Protein AF-0000000082289632 (afdb_homodimer)

pLDDT: mean 79.09, std 27.69, range [24.83, 98.96]

Foldseek 3Di:
DPPDPDDPDPDDDDDDDDDDDDPDPPPPPPPPPPPPPPCVVVVVVVPADPLLVVVQCQLQVWQKEWEAAPVDVLSVLLVVVCVVLVHDHHYDHLVPPPPNSQVNLVSVCVVPVDSDPGFMHGNNDTQGHSVSSVVCVVVCNNCVSVVHDD/DDPDDPPDDDDDDPPVCPDDDPDDPPPPPPPPPPPPVPCVVVVVVVPADPLLVVVQCQLQVWQKEWEAAPVDVQSVLLVVVCVVLVHDYHYDHLVPPPPNSQVNLVSVCVVPVDSDPGFMHGNNDTQGHSVSSVVCVVVCNNCVSVVHDD

Solvent-accessible surface area (backbone atoms only — not comparable to full-atom values): 18160 Å² total; per-residue (Å²): 135,92,70,81,80,79,77,89,75,82,74,88,86,82,77,86,77,83,88,84,73,81,81,72,79,75,74,81,74,79,76,75,76,73,76,79,68,69,56,58,61,56,50,47,60,70,66,50,72,63,35,58,60,50,51,52,49,50,34,70,75,33,60,26,32,36,38,29,40,88,84,40,64,56,27,49,51,47,52,47,52,41,53,72,71,69,50,82,67,46,74,43,49,33,80,75,44,65,78,51,16,64,49,32,47,52,35,43,22,73,75,67,74,44,84,62,70,21,40,32,30,48,70,62,37,80,61,39,37,42,71,44,47,53,49,31,48,74,70,37,51,46,26,59,74,69,72,46,83,122,138,80,81,77,71,85,73,88,76,90,84,85,76,79,66,79,76,72,85,75,88,73,79,67,86,72,74,82,72,79,74,74,75,71,75,80,68,70,57,56,61,57,50,48,61,70,64,49,70,61,33,58,60,51,51,52,49,50,35,68,74,33,60,27,32,35,39,30,40,89,82,40,67,55,25,51,52,47,52,46,51,41,53,73,71,70,50,80,68,47,76,44,49,32,79,75,44,64,76,50,16,63,51,32,48,52,36,45,22,74,75,67,74,44,84,63,68,22,41,31,30,49,71,62,36,78,59,38,37,43,69,45,46,52,48,31,48,74,70,37,49,47,26,58,75,69,72,48,82,120

Secondary structure (DSSP, 8-state):
-------------------------------------THHHHHHHHT---HHHHHHHHHHH-SEEEEE-TT-HHHHHHHHHHHHTT---EEEEGGGSTTHHHHHHHHHHHHHS--SS-EEEETTEEEESHHHHHHHHHTTHHHHHHT---/-------------------------------------THHHHHHHHT---HHHHHHHHHHH-SEEEEE-TT-HHHHHHHHHHHHTT---EEEEGGGSTTHHHHHHHHHHHHHS--SS-EEEETTEEEESHHHHHHHHHTTHHHHHHT---

Sequence (300 aa):
MKFTATVLVIAACATAATPFTIGAQGRGLATQQSSSVGNNRLVATLLRMDTDDFAKSEIESNDIVVFSKSYCPFCKSTKELFTDLGVDFKVHELDQMGDDGPALQASLFKMTNQKTVPNVFVKGQHIGGNDNTQAAAKEGKLQEMLGIAAMKFTATVLVIAACATAATPFTIGAQGRGLATQQSSSVGNNRLVATLLRMDTDDFAKSEIESNDIVVFSKSYCPFCKSTKELFTDLGVDFKVHELDQMGDDGPALQASLFKMTNQKTVPNVFVKGQHIGGNDNTQAAAKEGKLQEMLGIAA

InterPro domains:
  IPR002109 Glutaredoxin [PF00462] (64-127)
  IPR011767 Glutaredoxin active site [PS00195] (66-81)
  IPR011899 Glutaredoxin, eukaryotic/virial [TIGR021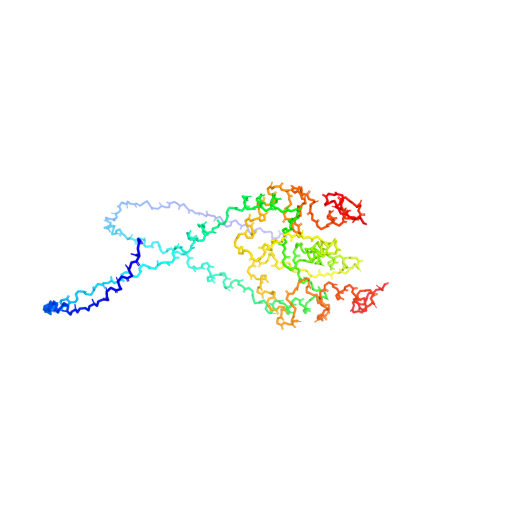80] (64-146)

Structure (mmCIF, N/CA/C/O backbone):
data_AF-0000000082289632-model_v1
#
loop_
_entity.id
_entity.type
_entity.pdbx_description
1 polymer Glutaredoxin
#
loop_
_atom_site.group_PDB
_atom_site.id
_atom_site.type_symbol
_atom_site.label_atom_id
_atom_site.label_alt_id
_atom_site.label_comp_id
_atom_site.label_asym_id
_atom_site.label_entity_id
_atom_site.label_seq_id
_atom_site.pdbx_PDB_ins_code
_atom_site.Cartn_x
_atom_site.Cartn_y
_atom_site.Cartn_z
_atom_site.occupancy
_atom_site.B_iso_or_equiv
_atom_site.auth_seq_id
_atom_site.auth_comp_id
_atom_site.auth_asym_id
_atom_site.auth_atom_id
_atom_site.pdbx_PDB_model_num
ATOM 1 N N . MET A 1 1 ? 21.727 26.927 61.207 1 27.76 1 MET A N 1
ATOM 2 C CA . MET A 1 1 ? 20.8 25.842 61.516 1 27.76 1 MET A CA 1
ATOM 3 C C . MET A 1 1 ? 19.363 26.349 61.559 1 27.76 1 MET A C 1
ATOM 5 O O . MET A 1 1 ? 18.499 25.727 62.179 1 27.76 1 MET A O 1
ATOM 9 N N . LYS A 1 2 ? 19.047 27.582 60.949 1 34.65 2 LYS A N 1
ATOM 10 C CA . LYS A 1 2 ? 17.846 28.395 61.122 1 34.65 2 LYS A CA 1
ATOM 11 C C . LYS A 1 2 ? 16.672 27.815 60.339 1 34.65 2 LYS A C 1
ATOM 13 O O . LYS A 1 2 ? 16.505 28.107 59.153 1 34.65 2 LYS A O 1
ATOM 18 N N . PHE A 1 3 ? 16.166 26.487 60.633 1 30.28 3 PHE A N 1
ATOM 19 C CA . PHE A 1 3 ? 15.14 25.674 59.992 1 30.28 3 PHE A CA 1
ATOM 20 C C . PHE A 1 3 ? 13.765 26.313 60.148 1 30.28 3 PHE A C 1
ATOM 22 O O . PHE A 1 3 ? 12.961 26.305 59.214 1 30.28 3 PHE A O 1
ATOM 29 N N . THR A 1 4 ? 13.18 26.9 61.296 1 29.94 4 THR A N 1
ATOM 30 C CA . THR A 1 4 ? 12.004 26.222 61.828 1 29.94 4 THR A CA 1
ATOM 31 C C . THR A 1 4 ? 10.727 26.804 61.229 1 29.94 4 THR A C 1
ATOM 33 O O . THR A 1 4 ? 10.174 27.773 61.755 1 29.94 4 THR A O 1
ATOM 36 N N . ALA A 1 5 ? 10.606 27.503 60.113 1 35.12 5 ALA A N 1
ATOM 37 C CA . ALA A 1 5 ? 9.41 28.335 60.005 1 35.12 5 ALA A CA 1
ATOM 38 C C . ALA A 1 5 ? 8.158 27.477 59.843 1 35.12 5 ALA A C 1
ATOM 40 O O . ALA A 1 5 ? 7.945 26.872 58.79 1 35.12 5 ALA A O 1
ATOM 41 N N . THR A 1 6 ? 7.708 26.818 60.975 1 27.62 6 THR A N 1
ATOM 42 C CA . THR A 1 6 ? 6.625 25.847 61.09 1 27.62 6 THR A CA 1
ATOM 43 C C . THR A 1 6 ? 5.334 26.406 60.499 1 27.62 6 THR A C 1
ATOM 45 O O . THR A 1 6 ? 5.219 27.613 60.275 1 27.62 6 THR A O 1
ATOM 48 N N . VAL A 1 7 ? 4.075 26.224 61.188 1 27.64 7 VAL A N 1
ATOM 49 C CA . VAL A 1 7 ? 2.945 25.301 61.221 1 27.64 7 VAL A CA 1
ATOM 50 C C . VAL A 1 7 ? 1.644 26.068 60.991 1 27.64 7 VAL A C 1
ATOM 52 O O . VAL A 1 7 ? 1.203 26.829 61.855 1 27.64 7 VAL A O 1
ATOM 55 N N . LEU A 1 8 ? 1.464 26.889 59.889 1 32.24 8 LEU A N 1
ATOM 56 C CA . LEU A 1 8 ? 0.283 27.745 59.862 1 32.24 8 LEU A CA 1
ATOM 57 C C . LEU A 1 8 ? -0.992 26.916 59.967 1 32.24 8 LEU A C 1
ATOM 59 O O . LEU A 1 8 ? -1.292 26.114 59.079 1 32.24 8 LEU A O 1
ATOM 63 N N . VAL A 1 9 ? -1.391 26.527 61.217 1 28.27 9 VAL A N 1
ATOM 64 C CA . VAL A 1 9 ? -2.489 25.641 61.589 1 28.27 9 VAL A CA 1
ATOM 65 C C . VAL A 1 9 ? -3.806 26.197 61.051 1 28.27 9 VAL A C 1
ATOM 67 O O . VAL A 1 9 ? -4.008 27.413 61.023 1 28.27 9 VAL A O 1
ATOM 70 N N . ILE A 1 10 ? -4.718 25.327 60.55 1 30.49 10 ILE A N 1
ATOM 71 C CA . ILE A 1 10 ? -5.967 25.11 59.829 1 30.49 10 ILE A CA 1
ATOM 72 C C . ILE A 1 10 ? -7.149 25.487 60.718 1 30.49 10 ILE A C 1
ATOM 74 O O . ILE A 1 10 ? -7.56 24.707 61.58 1 30.49 10 ILE A O 1
ATOM 78 N N . ALA A 1 11 ? -6.956 26.654 61.447 1 24.89 11 ALA A N 1
ATOM 79 C CA . ALA A 1 11 ? -7.935 26.677 62.53 1 24.89 11 ALA A CA 1
ATOM 80 C C . ALA A 1 11 ? -9.336 26.371 62.009 1 24.89 11 ALA A C 1
ATOM 82 O O . ALA A 1 11 ? -9.601 26.494 60.811 1 24.89 11 ALA A O 1
ATOM 83 N N . ALA A 1 12 ? -10.344 27.127 62.635 1 26.14 12 ALA A N 1
ATOM 84 C CA . ALA A 1 12 ? -11.508 26.781 63.447 1 26.14 12 ALA A CA 1
ATOM 85 C C . ALA A 1 12 ? -12.743 26.574 62.574 1 26.14 12 ALA A C 1
ATOM 87 O O . ALA A 1 12 ? -12.82 27.1 61.462 1 26.14 12 ALA A O 1
ATOM 88 N N . CYS A 1 13 ? -13.913 25.986 63.156 1 25.91 13 CYS A N 1
ATOM 89 C CA . CYS A 1 13 ? -15.062 25.088 63.124 1 25.91 13 CYS A CA 1
ATOM 90 C C . CYS A 1 13 ? -16.235 25.729 62.392 1 25.91 13 CYS A C 1
ATOM 92 O O . CYS A 1 13 ? -16.267 26.947 62.209 1 25.91 13 CYS A O 1
ATOM 94 N N . ALA A 1 14 ? -17.452 25.138 62.594 1 30.01 14 ALA A N 1
ATOM 95 C CA . ALA A 1 14 ? -18.677 24.597 62.011 1 30.01 14 ALA A CA 1
ATOM 96 C C . ALA A 1 14 ? -19.825 25.595 62.124 1 30.01 14 ALA A C 1
ATOM 98 O O . ALA A 1 14 ? -20.978 25.259 61.843 1 30.01 14 ALA A O 1
ATOM 99 N N . THR A 1 15 ? -19.554 26.993 62.027 1 24.83 15 THR A N 1
ATOM 100 C CA . THR A 1 15 ? -20.634 27.625 62.777 1 24.83 15 THR A CA 1
ATOM 101 C C . THR A 1 15 ? -21.993 27.189 62.239 1 24.83 15 THR A C 1
ATOM 103 O O . THR A 1 15 ? -22.846 26.723 62.997 1 24.83 15 THR A O 1
ATOM 106 N N . ALA A 1 16 ? -22.855 28.263 61.821 1 29.49 16 ALA A N 1
ATOM 107 C CA . ALA A 1 16 ? -24.155 28.758 62.266 1 29.49 16 ALA A CA 1
ATOM 108 C C . ALA A 1 16 ? -25.282 28.185 61.412 1 29.49 16 ALA A C 1
ATOM 110 O O . ALA A 1 16 ? -25.229 28.246 60.181 1 29.49 16 ALA A O 1
ATOM 111 N N . ALA A 1 17 ? -26.305 27.407 61.998 1 30.2 17 ALA A N 1
ATOM 112 C CA . ALA A 1 17 ? -27.334 26.446 61.606 1 30.2 17 ALA A CA 1
ATOM 113 C C . ALA A 1 17 ? -28.431 27.121 60.788 1 30.2 17 ALA A C 1
ATOM 115 O O . ALA A 1 17 ? -28.933 26.547 59.819 1 30.2 17 ALA A O 1
ATOM 116 N N . THR A 1 18 ? -29.052 28.341 61.067 1 28.59 18 THR A N 1
ATOM 117 C CA . THR A 1 18 ? -30.461 28.064 61.328 1 28.59 18 THR A CA 1
ATOM 118 C C . THR A 1 18 ? -31.205 27.773 60.028 1 28.59 18 THR A C 1
ATOM 120 O O . THR A 1 18 ? -30.707 28.075 58.941 1 28.59 18 THR A O 1
ATOM 123 N N . PRO A 1 19 ? -32.732 27.928 59.996 1 31.73 19 PRO A N 1
ATOM 124 C CA . PRO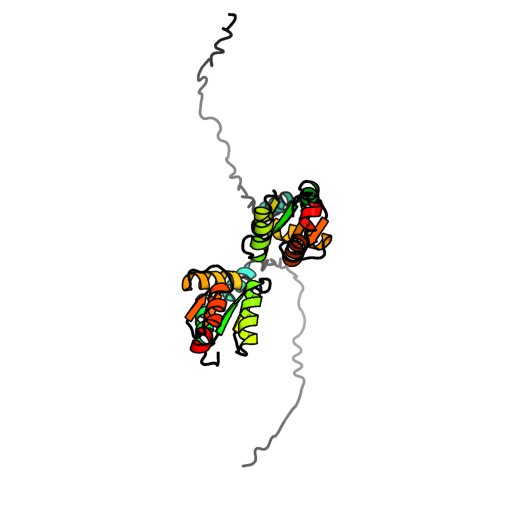 A 1 19 ? -33.882 27.144 59.539 1 31.73 19 PRO A CA 1
ATOM 125 C C . PRO A 1 19 ? -34.238 27.414 58.079 1 31.73 19 PRO A C 1
ATOM 127 O O . PRO A 1 19 ? -33.73 28.367 57.482 1 31.73 19 PRO A O 1
ATOM 130 N N . PHE A 1 20 ? -35.57 27.062 57.691 1 33.4 20 PHE A N 1
ATOM 131 C CA . PHE A 1 20 ? -36.406 26.462 56.659 1 33.4 20 PHE A CA 1
ATOM 132 C C . PHE A 1 20 ? -36.961 27.529 55.723 1 33.4 20 PHE A C 1
ATOM 134 O O . PHE A 1 20 ? -37.831 27.246 54.896 1 33.4 20 PHE A O 1
ATOM 141 N N . THR A 1 21 ? -36.142 28.579 55.424 1 28.11 21 THR A N 1
ATOM 142 C CA . THR A 1 21 ? -36.999 29.686 55.014 1 28.11 21 THR A CA 1
ATOM 143 C C . THR A 1 21 ? -37.839 29.299 53.8 1 28.11 21 THR A C 1
ATOM 145 O O . THR A 1 21 ? -39.062 29.452 53.81 1 28.11 21 THR A O 1
ATOM 148 N N . ILE A 1 22 ? -37.358 29.656 52.609 1 33.6 22 ILE A N 1
ATOM 149 C CA . ILE A 1 22 ? -38.018 30.568 51.681 1 33.6 22 ILE A CA 1
ATOM 150 C C . ILE A 1 22 ? -38.837 29.77 50.668 1 33.6 22 ILE A C 1
ATOM 152 O O . ILE A 1 22 ? -38.379 28.742 50.163 1 33.6 22 ILE A O 1
ATOM 156 N N . GLY A 1 23 ? -40.212 29.894 50.65 1 34.86 23 GLY A N 1
ATOM 157 C CA . GLY A 1 23 ? -41.335 29.327 49.921 1 34.86 23 GLY A CA 1
ATOM 158 C C . GLY A 1 23 ? -41.201 29.464 48.417 1 34.86 23 GLY A C 1
ATOM 159 O O . GLY A 1 23 ? -42.168 29.256 47.68 1 34.86 23 GLY A O 1
ATOM 160 N N . ALA A 1 24 ? -39.95 29.631 47.835 1 29.11 24 ALA A N 1
ATOM 161 C CA . ALA A 1 24 ? -39.971 30.236 46.506 1 29.11 24 ALA A CA 1
ATOM 162 C C . ALA A 1 24 ? -40.65 29.315 45.496 1 29.11 24 ALA A C 1
ATOM 164 O O . ALA A 1 24 ? -40.591 28.09 45.625 1 29.11 24 ALA A O 1
ATOM 165 N N . GLN A 1 25 ? -41.651 29.843 44.813 1 35.92 25 GLN A N 1
ATOM 166 C CA . GLN A 1 25 ? -42.458 29.41 43.677 1 35.92 25 GLN A CA 1
ATOM 167 C C . GLN A 1 25 ? -41.579 28.869 42.552 1 35.92 25 GLN A C 1
ATOM 169 O O . GLN A 1 25 ? -40.694 29.57 42.057 1 35.92 25 GLN A O 1
ATOM 174 N N . GLY A 1 26 ? -41.177 27.688 42.611 1 35.86 26 GLY A N 1
ATOM 175 C CA . GLY A 1 26 ? -40.22 27.005 41.754 1 35.86 26 GLY A CA 1
ATOM 176 C C . GLY A 1 26 ? -40.668 26.924 40.307 1 35.86 26 GLY A C 1
ATOM 177 O O . GLY A 1 26 ? -41.664 26.268 39.995 1 35.86 26 GLY A O 1
ATOM 178 N N . ARG A 1 27 ? -40.769 28.102 39.592 1 40.13 27 ARG A N 1
ATOM 179 C CA . ARG A 1 27 ? -41.057 27.994 38.166 1 40.13 27 ARG A CA 1
ATOM 180 C C . ARG A 1 27 ? -40.108 27.012 37.488 1 40.13 27 ARG A C 1
ATOM 182 O O . ARG A 1 27 ? -38.905 27.015 37.759 1 40.13 27 ARG A O 1
ATOM 189 N N . GLY A 1 28 ? -40.599 25.889 37.137 1 39.42 28 GLY A N 1
ATOM 190 C CA . GLY A 1 28 ? -39.949 24.796 36.432 1 39.42 28 GLY A CA 1
ATOM 191 C C . GLY A 1 28 ? -39.23 25.242 35.173 1 39.42 28 GLY A C 1
ATOM 192 O O . GLY A 1 28 ? -39.848 25.797 34.262 1 39.42 28 GLY A O 1
ATOM 193 N N . LEU A 1 29 ? -38.039 25.845 35.269 1 43.04 29 LEU A N 1
ATOM 194 C CA . LEU A 1 29 ? -37.187 26.198 34.139 1 43.04 29 LEU A CA 1
ATOM 195 C C . LEU A 1 29 ? -36.927 24.983 33.255 1 43.04 29 LEU A C 1
ATOM 197 O O . LEU A 1 29 ? -36.455 23.95 33.735 1 43.04 29 LEU A O 1
ATOM 201 N N . ALA A 1 30 ? -37.632 24.851 32.144 1 45.32 30 ALA A N 1
ATOM 202 C CA . ALA A 1 30 ? -37.316 23.879 31.101 1 45.32 30 ALA A CA 1
ATOM 203 C C . ALA A 1 30 ? -35.869 24.022 30.638 1 45.32 30 ALA A C 1
ATOM 205 O O . ALA A 1 30 ? -35.432 25.116 30.273 1 45.32 30 ALA A O 1
ATOM 206 N N . THR A 1 31 ? -34.97 23.291 31.287 1 43.5 31 THR A N 1
ATOM 207 C CA . THR A 1 31 ? -33.585 23.208 30.838 1 43.5 31 THR A CA 1
ATOM 208 C C . THR A 1 31 ? -33.513 22.717 29.395 1 43.5 31 THR A C 1
ATOM 210 O O . THR A 1 31 ? -33.985 21.622 29.082 1 43.5 31 THR A O 1
ATOM 213 N N . GLN A 1 32 ? -33.644 23.573 28.377 1 44.63 32 GLN A N 1
ATOM 214 C CA . GLN A 1 32 ? -33.307 23.231 27 1 44.63 32 GLN A CA 1
ATOM 215 C C . GLN A 1 32 ? -31.919 22.601 26.913 1 44.63 32 GLN A C 1
ATOM 217 O O . GLN A 1 32 ? -30.928 23.212 27.318 1 44.63 32 GLN A O 1
ATOM 222 N N . GLN A 1 33 ? -31.792 21.341 27.073 1 41.5 33 GLN A N 1
ATOM 223 C CA . GLN A 1 33 ? -30.543 20.641 26.796 1 41.5 33 GLN A CA 1
ATOM 224 C C . GLN A 1 33 ? -30.023 20.973 25.4 1 41.5 33 GLN A C 1
ATOM 226 O O . GLN A 1 33 ? -30.706 20.726 24.403 1 41.5 33 GLN A O 1
ATOM 231 N N . SER A 1 34 ? -29.417 22.132 25.236 1 48.7 34 SER A N 1
ATOM 232 C CA . SER A 1 34 ? -28.653 22.374 24.017 1 48.7 34 SER A CA 1
ATOM 233 C C . SER A 1 34 ? -27.796 21.166 23.652 1 48.7 34 SER A C 1
ATOM 235 O O . SER A 1 34 ? -27.035 20.666 24.482 1 48.7 34 SER A O 1
ATOM 237 N N . SER A 1 35 ? -28.315 20.256 22.925 1 46.85 35 SER A N 1
ATOM 238 C CA . SER A 1 35 ? -27.499 19.212 22.314 1 46.85 35 SER A CA 1
ATOM 239 C C . SER A 1 35 ? -26.218 19.788 21.72 1 46.85 35 SER A C 1
ATOM 241 O O . SER A 1 35 ? -26.266 20.717 20.911 1 46.85 35 SER A O 1
ATOM 243 N N . SER A 1 36 ? -25.155 19.939 22.509 1 48.31 36 SER A N 1
ATOM 244 C CA . SER A 1 36 ? -23.79 20.235 22.085 1 48.31 36 SER A CA 1
ATOM 245 C C . SER A 1 36 ? -23.356 19.322 20.942 1 48.31 36 SER A C 1
ATOM 247 O O . SER A 1 36 ? -22.702 18.302 21.17 1 48.31 36 SER A O 1
ATOM 249 N N . VAL A 1 37 ? -24.208 18.802 20.074 1 48.51 37 VAL A N 1
ATOM 250 C CA . VAL A 1 37 ? -23.762 17.987 18.949 1 48.51 37 VAL A CA 1
ATOM 251 C C . VAL A 1 37 ? -22.654 18.714 18.19 1 48.51 37 VAL A C 1
ATOM 253 O O . VAL A 1 37 ? -21.783 18.079 17.592 1 48.51 37 VAL A O 1
ATOM 256 N N . GLY A 1 38 ? -22.843 20.005 17.807 1 48.98 38 GLY A N 1
ATOM 257 C CA . GLY A 1 38 ? -22.18 20.696 16.712 1 48.98 38 GLY A CA 1
ATOM 258 C C . GLY A 1 38 ? -20.707 20.95 16.972 1 48.98 38 GLY A C 1
ATOM 259 O O . GLY A 1 38 ? -19.995 21.452 16.101 1 48.98 38 GLY A O 1
ATOM 260 N N . ASN A 1 39 ? -20.386 21.03 18.126 1 53.53 39 ASN A N 1
ATOM 261 C CA . ASN A 1 39 ? -19.113 21.692 18.389 1 53.53 39 ASN A CA 1
ATOM 262 C C . ASN A 1 39 ? -17.932 20.764 18.12 1 53.53 39 ASN A C 1
ATOM 264 O O . ASN A 1 39 ? -16.785 21.115 18.403 1 53.53 39 ASN A O 1
ATOM 268 N N . ASN A 1 40 ? -18.245 19.476 17.887 1 58.33 40 ASN A N 1
ATOM 269 C CA . ASN A 1 40 ? -17.103 18.58 17.739 1 58.33 40 ASN A CA 1
ATOM 270 C C . ASN A 1 40 ? -16.363 18.827 16.427 1 58.33 40 ASN A C 1
ATOM 272 O O . ASN A 1 40 ? -15.136 18.729 16.375 1 58.33 40 ASN A O 1
ATOM 276 N N . ARG A 1 41 ? -17.17 19.153 15.363 1 59.57 41 ARG A N 1
ATOM 277 C CA . ARG A 1 41 ? -16.494 19.433 14.1 1 59.57 41 ARG A CA 1
ATOM 278 C C . ARG A 1 41 ? -15.641 20.692 14.203 1 59.57 41 ARG A C 1
ATOM 280 O O . ARG A 1 41 ? -14.562 20.768 13.611 1 59.57 41 ARG A O 1
ATOM 287 N N . LEU A 1 42 ? -16.263 21.744 14.903 1 61.03 42 LEU A N 1
ATOM 288 C CA . LEU A 1 42 ? -15.533 22.999 15.041 1 61.03 42 LEU A CA 1
ATOM 289 C C . LEU A 1 42 ? -14.241 22.794 15.825 1 61.03 42 LEU A C 1
ATOM 291 O O . LEU A 1 42 ? -13.209 23.38 15.492 1 61.03 42 LEU A O 1
ATOM 295 N N . VAL A 1 43 ? -14.282 21.994 16.841 1 61.94 43 VAL A N 1
ATOM 296 C CA . VAL A 1 43 ? -13.08 21.727 17.624 1 61.94 43 VAL A CA 1
ATOM 297 C C . VAL A 1 43 ? -12.088 20.92 16.79 1 61.94 43 VAL A C 1
ATOM 299 O O . VAL A 1 43 ? -10.879 21.155 16.852 1 61.94 43 VAL A O 1
ATOM 302 N N . ALA A 1 44 ? -12.668 20.012 15.92 1 63.38 44 ALA A N 1
ATOM 303 C CA . ALA A 1 44 ? -11.79 19.223 15.06 1 63.38 44 ALA A CA 1
ATOM 304 C C . ALA A 1 44 ? -11.03 20.117 14.084 1 63.38 44 ALA A C 1
ATOM 306 O O . ALA A 1 44 ? -9.833 19.925 13.859 1 63.38 44 ALA A O 1
ATOM 307 N N . THR A 1 45 ? -11.747 21.066 13.48 1 64.46 45 THR A N 1
ATOM 308 C CA . THR A 1 45 ? -11.114 21.975 12.531 1 64.46 45 THR A CA 1
ATOM 309 C C . THR A 1 45 ? -10.085 22.857 13.232 1 64.46 45 THR A C 1
ATOM 311 O O . THR A 1 45 ? -9.028 23.153 12.671 1 64.46 45 THR A O 1
ATOM 314 N N . LEU A 1 46 ? -10.389 23.197 14.47 1 65.34 46 LEU A N 1
ATOM 315 C CA . LEU A 1 46 ? -9.488 24.071 15.213 1 65.34 46 LEU A CA 1
ATOM 316 C C . LEU A 1 46 ? -8.243 23.313 15.662 1 65.34 46 LEU A C 1
ATOM 318 O O . LEU A 1 46 ? -7.167 23.902 15.795 1 65.34 46 LEU A O 1
ATOM 322 N N . LEU A 1 47 ? -8.455 21.994 15.654 1 73.54 47 LEU A N 1
ATOM 323 C CA . LEU A 1 47 ? -7.339 21.196 16.149 1 73.54 47 LEU A CA 1
ATOM 324 C C . LEU A 1 47 ? -6.545 20.595 14.993 1 73.54 47 LEU A C 1
ATOM 326 O O . LEU A 1 47 ? -5.505 19.969 15.208 1 73.54 47 LEU A O 1
ATOM 330 N N . ARG A 1 48 ? -7.014 21.015 13.729 1 81.6 48 ARG A N 1
ATOM 331 C CA . ARG A 1 48 ? -6.303 20.507 12.561 1 81.6 48 ARG A CA 1
ATOM 332 C C . ARG A 1 48 ? -4.979 21.239 12.364 1 81.6 48 ARG A C 1
ATOM 334 O O . ARG A 1 48 ? -4.913 22.462 12.504 1 81.6 48 ARG A O 1
ATOM 341 N N . MET A 1 49 ? -4.055 20.515 12.22 1 89.04 49 MET A N 1
ATOM 342 C CA . MET A 1 49 ? -2.725 21.066 11.974 1 89.04 49 MET A CA 1
ATOM 343 C C . MET A 1 49 ? -2.663 21.748 10.611 1 89.04 49 MET A C 1
ATOM 345 O O . MET A 1 49 ? -3.375 21.358 9.684 1 89.04 49 MET A O 1
ATOM 349 N N . ASP A 1 50 ? -2.007 22.867 10.592 1 95.8 50 ASP A N 1
ATOM 350 C CA . ASP A 1 50 ? -1.619 23.383 9.283 1 95.8 50 ASP A CA 1
ATOM 351 C C . ASP A 1 50 ? -0.621 22.452 8.599 1 95.8 50 ASP A C 1
ATOM 353 O O . ASP A 1 50 ? 0.583 22.53 8.852 1 95.8 50 ASP A O 1
ATOM 357 N N . THR A 1 51 ? -1.013 21.678 7.751 1 97.67 51 THR A N 1
ATOM 358 C CA . THR A 1 51 ? -0.207 20.587 7.214 1 97.67 51 THR A CA 1
ATOM 359 C C . THR A 1 51 ? 0.886 21.123 6.295 1 97.67 51 THR A C 1
ATOM 361 O O . THR A 1 51 ? 1.962 20.53 6.189 1 97.67 51 THR A O 1
ATOM 364 N N . ASP A 1 52 ? 0.612 22.208 5.566 1 97.83 52 ASP A N 1
ATOM 365 C CA . ASP A 1 52 ? 1.663 22.812 4.752 1 97.83 52 ASP A CA 1
ATOM 366 C C . ASP A 1 52 ? 2.856 23.222 5.612 1 97.83 52 ASP A C 1
ATOM 368 O O . ASP A 1 52 ? 4 22.895 5.292 1 97.83 52 ASP A O 1
ATOM 372 N N . ASP A 1 53 ? 2.564 23.965 6.688 1 97.87 53 ASP A N 1
ATOM 373 C CA . ASP A 1 53 ? 3.62 24.413 7.591 1 97.87 53 ASP A CA 1
ATOM 374 C C . ASP A 1 53 ? 4.297 23.227 8.275 1 97.87 53 ASP A C 1
ATOM 376 O O . ASP A 1 53 ? 5.511 23.237 8.488 1 97.87 53 ASP A O 1
ATOM 380 N N . PHE A 1 54 ? 3.479 22.289 8.695 1 98.61 54 PHE A N 1
ATOM 381 C CA . PHE A 1 54 ? 4.012 21.097 9.345 1 98.61 54 PHE A CA 1
ATOM 382 C C . PHE A 1 54 ? 4.999 20.379 8.432 1 98.61 54 PHE A C 1
ATOM 384 O O . PHE A 1 54 ? 6.108 20.043 8.85 1 98.61 54 PHE A O 1
ATOM 391 N N . ALA A 1 55 ? 4.674 20.171 7.167 1 98.76 55 ALA A N 1
ATOM 392 C CA . ALA A 1 55 ? 5.549 19.499 6.21 1 98.76 55 ALA A CA 1
ATOM 393 C C . ALA A 1 55 ? 6.86 20.261 6.037 1 98.76 55 ALA A C 1
ATOM 395 O O . ALA A 1 55 ? 7.941 19.675 6.117 1 98.76 55 ALA A O 1
ATOM 396 N N . LYS A 1 56 ? 6.749 21.511 5.832 1 98.6 56 LYS A N 1
ATOM 397 C CA . LYS A 1 56 ? 7.934 22.34 5.631 1 98.6 56 LYS A CA 1
ATOM 398 C C . LYS A 1 56 ? 8.845 22.305 6.855 1 98.6 56 LYS A C 1
ATOM 400 O O . LYS A 1 56 ? 10.062 22.161 6.726 1 98.6 56 LYS A O 1
ATOM 405 N N . SER A 1 57 ? 8.231 22.427 7.995 1 98.66 57 SER A N 1
ATOM 406 C CA . SER A 1 57 ? 9.013 22.423 9.227 1 98.66 57 SER A CA 1
ATOM 407 C C . SER A 1 57 ? 9.751 21.1 9.409 1 98.66 57 SER A C 1
ATOM 409 O O . SER A 1 57 ? 10.923 21.085 9.789 1 98.66 57 SER A O 1
ATOM 411 N N . GLU A 1 58 ? 9.044 20.011 9.185 1 98.7 58 GLU A N 1
ATOM 412 C CA . GLU A 1 58 ? 9.657 18.694 9.334 1 98.7 58 GLU A CA 1
ATOM 413 C C . GLU A 1 58 ? 10.809 18.507 8.35 1 98.7 58 GLU A C 1
ATOM 415 O O . GLU A 1 58 ? 11.865 17.985 8.714 1 98.7 58 GLU A O 1
ATOM 420 N N . ILE A 1 59 ? 10.597 18.972 7.148 1 98.73 59 ILE A N 1
ATOM 421 C CA . ILE A 1 59 ? 11.592 18.831 6.091 1 98.73 59 ILE A CA 1
ATOM 422 C C . ILE A 1 59 ? 12.814 19.687 6.416 1 98.73 59 ILE A C 1
ATOM 424 O O . ILE A 1 59 ? 13.951 19.272 6.178 1 98.73 59 ILE A O 1
ATOM 428 N N . GLU A 1 60 ? 12.62 20.802 7.002 1 98.33 60 GLU A N 1
ATOM 429 C CA . GLU A 1 60 ? 13.703 21.732 7.309 1 98.33 60 GLU A CA 1
ATOM 430 C C . GLU A 1 60 ? 14.424 21.336 8.594 1 98.33 60 GLU A C 1
ATOM 432 O O . GLU A 1 60 ? 15.618 21.598 8.749 1 98.33 60 GLU A O 1
ATOM 437 N N . SER A 1 61 ? 13.78 20.653 9.489 1 98.53 61 SER A N 1
ATOM 438 C CA . SER A 1 61 ? 14.323 20.438 10.826 1 98.53 61 SER A CA 1
ATOM 439 C C . SER A 1 61 ? 15.002 19.077 10.935 1 98.53 61 SER A C 1
ATOM 441 O O . SER A 1 61 ? 15.653 18.78 11.939 1 98.53 61 SER A O 1
ATOM 443 N N . ASN A 1 62 ? 14.824 18.238 9.968 1 98.75 62 ASN A N 1
ATOM 444 C CA . ASN A 1 62 ? 15.392 16.894 10.008 1 98.75 62 ASN A CA 1
ATOM 445 C C . ASN A 1 62 ? 16.222 16.599 8.762 1 98.75 62 ASN A C 1
ATOM 447 O O . ASN A 1 62 ? 15.867 17.023 7.66 1 98.75 62 ASN A O 1
ATOM 451 N N . ASP A 1 63 ? 17.264 15.841 8.904 1 98.53 63 ASP A N 1
ATOM 452 C CA . ASP A 1 63 ? 18.137 15.501 7.785 1 98.53 63 ASP A CA 1
ATOM 453 C C . ASP A 1 63 ? 17.434 14.564 6.805 1 98.53 63 ASP A C 1
ATOM 455 O O . ASP A 1 63 ? 17.662 14.637 5.596 1 98.53 63 ASP A O 1
ATOM 459 N N . ILE A 1 64 ? 16.659 13.667 7.385 1 98.92 64 ILE A N 1
ATOM 460 C CA . ILE A 1 64 ? 15.881 12.734 6.576 1 98.92 64 ILE A CA 1
ATOM 461 C C . ILE A 1 64 ? 14.446 12.676 7.095 1 98.92 64 ILE A C 1
ATOM 463 O O . ILE A 1 64 ? 14.218 12.441 8.284 1 98.92 64 ILE A O 1
ATOM 467 N N . VAL A 1 65 ? 13.442 12.907 6.247 1 98.96 65 VAL A N 1
ATOM 468 C CA . VAL A 1 65 ? 12.029 12.737 6.57 1 98.96 65 VAL A CA 1
ATOM 469 C C . VAL A 1 65 ? 11.381 11.784 5.569 1 98.96 65 VAL A C 1
ATOM 471 O O . VAL A 1 65 ? 11.559 11.931 4.358 1 98.96 65 VAL A O 1
ATOM 474 N N . VAL A 1 66 ? 10.7 10.846 6.065 1 98.96 66 VAL A N 1
ATOM 475 C CA . VAL A 1 66 ? 9.949 9.892 5.256 1 98.96 66 VAL A CA 1
ATOM 476 C C . VAL A 1 66 ? 8.462 9.99 5.588 1 98.96 66 VAL A C 1
ATOM 478 O O . VAL A 1 66 ? 8.047 9.673 6.705 1 98.96 66 VAL A O 1
ATOM 481 N N . PHE A 1 67 ? 7.716 10.477 4.67 1 98.94 67 PHE A N 1
ATOM 482 C CA . PHE A 1 67 ? 6.267 10.341 4.771 1 98.94 67 PHE A CA 1
ATOM 483 C C . PHE A 1 67 ? 5.811 8.992 4.228 1 98.94 67 PHE A C 1
ATOM 485 O O . PHE A 1 67 ? 6.121 8.639 3.088 1 98.94 67 PHE A O 1
ATOM 492 N N . SER A 1 68 ? 5.11 8.275 5.021 1 98.67 68 SER A N 1
ATOM 493 C CA . SER A 1 68 ? 4.915 6.84 4.845 1 98.67 68 SER A CA 1
ATOM 494 C C . SER A 1 68 ? 3.482 6.432 5.174 1 98.67 68 SER A C 1
ATOM 496 O O . SER A 1 68 ? 2.675 7.265 5.593 1 98.67 68 SER A O 1
ATOM 498 N N . LYS A 1 69 ? 3.187 5.196 4.869 1 96.12 69 LYS A N 1
ATOM 499 C CA . LYS A 1 69 ? 2.059 4.458 5.429 1 96.12 69 LYS A CA 1
ATOM 500 C C . LYS A 1 69 ? 2.514 3.133 6.033 1 96.12 69 LYS A C 1
ATOM 502 O O . LYS A 1 69 ? 3.388 2.461 5.482 1 96.12 69 LYS A O 1
ATOM 507 N N . SER A 1 70 ? 1.855 2.76 7.129 1 95.33 70 SER A N 1
ATOM 508 C CA . SER A 1 70 ? 2.386 1.696 7.975 1 95.33 70 SER A CA 1
ATOM 509 C C . SER A 1 70 ? 2.251 0.335 7.3 1 95.33 70 SER A C 1
ATOM 511 O O . SER A 1 70 ? 3 -0.594 7.611 1 95.33 70 SER A O 1
ATOM 513 N N . TYR A 1 71 ? 1.395 0.299 6.371 1 88.47 71 TYR A N 1
ATOM 514 C CA . TYR A 1 71 ? 1.082 -1.003 5.792 1 88.47 71 TYR A CA 1
ATOM 515 C C . TYR A 1 71 ? 1.837 -1.213 4.484 1 88.47 71 TYR A C 1
ATOM 517 O O . TYR A 1 71 ? 1.791 -2.299 3.901 1 88.47 71 TYR A O 1
ATOM 525 N N . CYS A 1 72 ? 2.479 -0.283 4 1 94.74 72 CYS A N 1
ATOM 526 C CA . CYS A 1 72 ? 3 -0.292 2.638 1 94.74 72 CYS A CA 1
ATOM 527 C C . CYS A 1 72 ? 4.386 -0.922 2.588 1 94.74 72 CYS A C 1
ATOM 529 O O . CYS A 1 72 ? 5.317 -0.437 3.235 1 94.74 72 CYS A O 1
ATOM 531 N N . PRO A 1 73 ? 4.621 -1.865 1.795 1 94.19 73 PRO A N 1
ATOM 532 C CA . PRO A 1 73 ? 5.915 -2.551 1.774 1 94.19 73 PRO A CA 1
ATOM 533 C C . PRO A 1 73 ? 7.035 -1.681 1.207 1 94.19 73 PRO A C 1
ATOM 535 O O . PRO A 1 73 ? 8.193 -1.82 1.608 1 94.19 73 PRO A O 1
ATOM 538 N N . PHE A 1 74 ? 6.692 -0.859 0.292 1 97.18 74 PHE A N 1
ATOM 539 C CA . PHE A 1 74 ? 7.697 0.057 -0.235 1 97.18 74 PHE A CA 1
ATOM 540 C C . PHE A 1 74 ? 8.162 1.029 0.843 1 97.18 74 PHE A C 1
ATOM 542 O O . PHE A 1 74 ? 9.341 1.386 0.898 1 97.18 74 PHE A O 1
ATOM 549 N N . CYS A 1 75 ? 7.244 1.457 1.654 1 98.52 75 CYS A N 1
ATOM 550 C CA . CYS A 1 75 ? 7.602 2.296 2.792 1 98.52 75 CYS A CA 1
ATOM 551 C C . CYS A 1 75 ? 8.524 1.551 3.75 1 98.52 75 CYS A C 1
ATOM 553 O O . CYS A 1 75 ? 9.497 2.119 4.25 1 98.52 75 CYS A O 1
ATOM 555 N N . LYS A 1 76 ? 8.239 0.324 4.011 1 97.81 76 LYS A N 1
ATOM 556 C CA . LYS A 1 76 ? 9.105 -0.487 4.863 1 97.81 76 LYS A CA 1
ATOM 557 C C . LYS A 1 76 ? 10.507 -0.602 4.27 1 97.81 76 LYS A C 1
ATOM 559 O O . LYS A 1 76 ? 11.502 -0.47 4.985 1 97.81 76 LYS A O 1
ATOM 564 N N . SER A 1 77 ? 10.541 -0.816 3.005 1 98.22 77 SER A N 1
ATOM 565 C CA . SER A 1 77 ? 11.824 -0.936 2.321 1 98.22 77 SER A CA 1
ATOM 566 C C . SER A 1 77 ? 12.641 0.346 2.45 1 98.22 77 SER A C 1
ATOM 568 O O . SER A 1 77 ? 13.844 0.298 2.711 1 98.22 77 SER A O 1
ATOM 570 N N . THR A 1 78 ? 12.005 1.443 2.234 1 98.81 78 THR A N 1
ATOM 571 C CA . THR A 1 78 ? 12.671 2.734 2.363 1 98.81 78 THR A CA 1
ATOM 572 C C . THR A 1 78 ? 13.206 2.927 3.779 1 98.81 78 THR A C 1
ATOM 574 O O . THR A 1 78 ? 14.351 3.342 3.965 1 98.81 78 THR A O 1
ATOM 577 N N . LYS A 1 79 ? 12.409 2.65 4.744 1 98.83 79 LYS A N 1
ATOM 578 C CA . LYS A 1 79 ? 12.823 2.784 6.138 1 98.83 79 LYS A CA 1
ATOM 579 C C . LYS A 1 79 ? 13.968 1.83 6.466 1 98.83 79 LYS A C 1
ATOM 581 O O . LYS A 1 79 ? 14.898 2.194 7.188 1 98.83 79 LYS A O 1
ATOM 586 N N . GLU A 1 80 ? 13.941 0.659 5.961 1 98.8 80 GLU A N 1
ATOM 587 C CA . GLU A 1 80 ? 15.001 -0.322 6.173 1 98.8 80 GLU A CA 1
ATOM 588 C C . GLU A 1 80 ? 16.325 0.16 5.588 1 98.8 80 GLU A C 1
ATOM 590 O O . GLU A 1 80 ? 17.388 -0.074 6.167 1 98.8 80 GLU A O 1
ATOM 595 N N . LEU A 1 81 ? 16.235 0.749 4.465 1 98.61 81 LEU A N 1
ATOM 596 C CA . LEU A 1 81 ? 17.44 1.291 3.847 1 98.61 81 LEU A CA 1
ATOM 597 C C . LEU A 1 81 ? 18.151 2.252 4.793 1 98.61 81 LEU A C 1
ATOM 599 O O . LEU A 1 81 ? 19.361 2.14 5.005 1 98.61 81 LEU A O 1
ATOM 603 N N . PHE A 1 82 ? 17.436 3.202 5.383 1 98.61 82 PHE A N 1
ATOM 604 C CA . PHE A 1 82 ? 18.039 4.193 6.265 1 98.61 82 PHE A CA 1
ATOM 605 C C . PHE A 1 82 ? 18.515 3.546 7.561 1 98.61 82 PHE A C 1
ATOM 607 O O . PHE A 1 82 ? 19.531 3.954 8.128 1 98.61 82 PHE A O 1
ATOM 614 N N . THR A 1 83 ? 17.831 2.553 8.018 1 98.61 83 THR A N 1
ATOM 615 C CA . THR A 1 83 ? 18.272 1.786 9.178 1 98.61 83 THR A CA 1
ATOM 616 C C . THR A 1 83 ? 19.585 1.065 8.883 1 98.61 83 THR A C 1
ATOM 618 O O . THR A 1 83 ? 20.51 1.09 9.697 1 98.61 83 THR A O 1
ATOM 621 N N . ASP A 1 84 ? 19.669 0.5 7.732 1 97.55 84 ASP A N 1
ATOM 622 C CA . ASP A 1 84 ? 20.857 -0.25 7.336 1 97.55 84 ASP A CA 1
ATOM 623 C C . ASP A 1 84 ? 22.063 0.673 7.177 1 97.55 84 ASP A C 1
ATOM 625 O O . ASP A 1 84 ? 23.199 0.267 7.426 1 97.55 84 ASP A O 1
ATOM 629 N N . LEU A 1 85 ? 21.772 1.816 6.705 1 96.65 85 LEU A N 1
ATOM 630 C CA . LEU A 1 85 ? 22.836 2.8 6.538 1 96.65 85 LEU A CA 1
ATOM 631 C C . LEU A 1 85 ? 23.282 3.353 7.887 1 96.65 85 LEU A C 1
ATOM 633 O O . LEU A 1 85 ? 24.289 4.06 7.971 1 96.65 85 LEU A O 1
ATOM 637 N N . GLY A 1 86 ? 22.466 3.063 8.937 1 96.97 86 GLY A N 1
ATOM 638 C CA . GLY A 1 86 ? 22.829 3.5 10.276 1 96.97 86 GLY A CA 1
ATOM 639 C C . GLY A 1 86 ? 22.592 4.981 10.506 1 96.97 86 GLY A C 1
ATOM 640 O O . GLY A 1 86 ? 23.312 5.617 11.278 1 96.97 86 GLY A O 1
ATOM 641 N N . VAL A 1 87 ? 21.617 5.537 9.825 1 97.47 87 VAL A N 1
ATOM 642 C CA . VAL A 1 87 ? 21.344 6.964 9.963 1 97.47 87 VAL A CA 1
ATOM 643 C C . VAL A 1 87 ? 19.984 7.168 10.625 1 97.47 87 VAL A C 1
ATOM 645 O O . VAL A 1 87 ? 19.086 6.335 10.483 1 97.47 87 VAL A O 1
ATOM 648 N N . ASP A 1 88 ? 19.838 8.242 11.365 1 97.77 88 ASP A N 1
ATOM 649 C CA . ASP A 1 88 ? 18.552 8.605 11.952 1 97.77 88 ASP A CA 1
ATOM 650 C C . ASP A 1 88 ? 17.635 9.246 10.913 1 97.77 88 ASP A C 1
ATOM 652 O O . ASP A 1 88 ? 18.093 10.008 10.059 1 97.77 88 ASP A O 1
ATOM 656 N N . PHE A 1 89 ? 16.427 8.986 11.05 1 98.78 89 PHE A N 1
ATOM 657 C CA . PHE A 1 89 ? 15.446 9.59 10.156 1 98.78 89 PHE A CA 1
ATOM 658 C C . PHE A 1 89 ? 14.087 9.698 10.838 1 98.78 89 PHE A C 1
ATOM 660 O O . PHE A 1 89 ? 13.756 8.887 11.705 1 98.78 89 PHE A O 1
ATOM 667 N N . LYS A 1 90 ? 13.298 10.764 10.431 1 98.91 90 LYS A N 1
ATOM 668 C CA . LYS A 1 90 ? 11.945 10.987 10.931 1 98.91 90 LYS A CA 1
ATOM 669 C C . LYS A 1 90 ? 10.908 10.325 10.027 1 98.91 90 LYS A C 1
ATOM 671 O O . LYS A 1 90 ? 11.003 10.408 8.801 1 98.91 90 LYS A O 1
ATOM 676 N N . VAL A 1 91 ? 9.962 9.693 10.682 1 98.91 91 VAL A N 1
ATOM 677 C CA . VAL A 1 91 ? 8.898 9.041 9.925 1 98.91 91 VAL A CA 1
ATOM 678 C C . VAL A 1 91 ? 7.546 9.624 10.328 1 98.91 91 VAL A C 1
ATOM 680 O O . VAL A 1 91 ? 7.282 9.835 11.514 1 98.91 91 VAL A O 1
ATOM 683 N N . HIS A 1 92 ? 6.748 9.9 9.354 1 98.88 92 HIS A N 1
ATOM 684 C CA . HIS A 1 92 ? 5.345 10.227 9.585 1 98.88 92 HIS A CA 1
ATOM 685 C C . HIS A 1 92 ? 4.425 9.238 8.877 1 98.88 92 HIS A C 1
ATOM 687 O O . HIS A 1 92 ? 4.361 9.216 7.645 1 98.88 92 HIS A O 1
ATOM 693 N N . GLU A 1 93 ? 3.775 8.478 9.765 1 98.53 93 GLU A N 1
ATOM 694 C CA . GLU A 1 93 ? 2.789 7.546 9.226 1 98.53 93 GLU A CA 1
ATOM 695 C C . GLU A 1 93 ? 1.456 8.242 8.965 1 98.53 93 GLU A C 1
ATOM 697 O O . GLU A 1 93 ? 0.663 8.442 9.888 1 98.53 93 GLU A O 1
ATOM 702 N N . LEU A 1 94 ? 1.174 8.449 7.687 1 98.26 94 LEU A N 1
ATOM 703 C CA . LEU A 1 94 ? 0.027 9.271 7.319 1 98.26 94 LEU A CA 1
ATOM 704 C C . LEU A 1 94 ? -1.28 8.578 7.688 1 98.26 94 LEU A C 1
ATOM 706 O O . LEU A 1 94 ? -2.259 9.237 8.043 1 98.26 94 LEU A O 1
ATOM 710 N N . ASP A 1 95 ? -1.3 7.235 7.605 1 94.59 95 ASP A N 1
ATOM 711 C CA . ASP A 1 95 ? -2.513 6.469 7.876 1 94.59 95 ASP A CA 1
ATOM 712 C C . ASP A 1 95 ? -2.827 6.448 9.37 1 94.59 95 ASP A C 1
ATOM 714 O O . ASP A 1 95 ? -3.921 6.047 9.774 1 94.59 95 ASP A O 1
ATOM 718 N N . GLN A 1 96 ? -1.965 7.003 10.197 1 96.86 96 GLN A N 1
ATOM 719 C CA . GLN A 1 96 ? -2.15 6.985 11.644 1 96.86 96 GLN A CA 1
ATOM 720 C C . GLN A 1 96 ? -2.33 8.397 12.194 1 96.86 96 GLN A C 1
ATOM 722 O O . GLN A 1 96 ? -2.282 8.607 13.408 1 96.86 96 GLN A O 1
ATOM 727 N N . MET A 1 97 ? -2.607 9.328 11.304 1 96.78 97 MET A N 1
ATOM 728 C CA . MET A 1 97 ? -2.69 10.728 11.71 1 96.78 97 MET A CA 1
ATOM 729 C C . MET A 1 97 ? -4.117 11.25 11.577 1 96.78 97 MET A C 1
ATOM 731 O O . MET A 1 97 ? -4.331 12.454 11.425 1 96.78 97 MET A O 1
ATOM 735 N N . GLY A 1 98 ? -5.078 10.365 11.552 1 93.3 98 GLY A N 1
ATOM 736 C CA . GLY A 1 98 ? -6.461 10.79 11.404 1 93.3 98 GLY A CA 1
ATOM 737 C C . GLY A 1 98 ? -6.699 11.623 10.159 1 93.3 98 GLY A C 1
ATOM 738 O O . GLY A 1 98 ? -6.169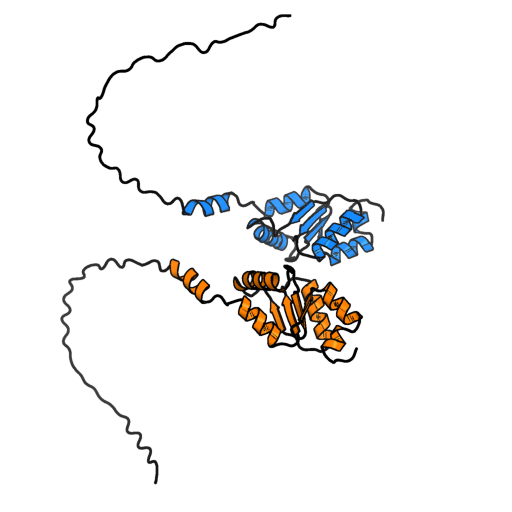 11.315 9.089 1 93.3 98 GLY A O 1
ATOM 739 N N . ASP A 1 99 ? -7.447 12.685 10.233 1 92.64 99 ASP A N 1
ATOM 740 C CA . ASP A 1 99 ? -7.795 13.535 9.099 1 92.64 99 ASP A CA 1
ATOM 741 C C . ASP A 1 99 ? -6.582 14.326 8.613 1 92.64 99 ASP A C 1
ATOM 743 O O . ASP A 1 99 ? -6.57 14.824 7.486 1 92.64 99 ASP A O 1
ATOM 747 N N . ASP A 1 100 ? -5.585 14.433 9.453 1 96.49 100 ASP A N 1
ATOM 748 C CA . ASP A 1 100 ? -4.387 15.17 9.064 1 96.49 100 ASP A CA 1
ATOM 749 C C . ASP A 1 100 ? -3.568 14.386 8.041 1 96.49 100 ASP A C 1
ATOM 751 O O . ASP A 1 100 ? -2.819 14.972 7.257 1 96.49 100 ASP A O 1
ATOM 755 N N . GLY A 1 101 ? -3.738 13.094 8.044 1 96.89 101 GLY A N 1
ATOM 756 C CA . GLY A 1 101 ? -3.008 12.267 7.097 1 96.89 101 GLY A CA 1
ATOM 757 C C . GLY A 1 101 ? -3.279 12.637 5.651 1 96.89 101 GLY A C 1
ATOM 758 O O . GLY A 1 101 ? -2.373 13.07 4.935 1 96.89 101 GLY A O 1
ATOM 759 N N . PRO A 1 102 ? -4.565 12.556 5.276 1 95.81 102 PRO A N 1
ATOM 760 C CA . PRO A 1 102 ? -4.915 12.949 3.909 1 95.81 102 PRO A CA 1
ATOM 761 C C . PRO A 1 102 ? -4.583 14.409 3.611 1 95.81 102 PRO A C 1
ATOM 763 O O . PRO A 1 102 ? -4.157 14.735 2.5 1 95.81 102 PRO A O 1
ATOM 766 N N . ALA A 1 103 ? -4.767 15.287 4.591 1 97.48 103 ALA A N 1
ATOM 767 C CA . ALA A 1 103 ? -4.433 16.696 4.4 1 97.48 103 ALA A CA 1
ATOM 768 C C . ALA A 1 103 ? -2.934 16.879 4.179 1 97.48 103 ALA A C 1
ATOM 770 O O . ALA A 1 103 ? -2.517 17.676 3.335 1 97.48 103 ALA A O 1
ATOM 771 N N . LEU A 1 104 ? -2.128 16.168 4.928 1 98.45 104 LEU A N 1
ATOM 772 C CA . LEU A 1 104 ? -0.68 16.236 4.766 1 98.45 104 LEU A CA 1
ATOM 773 C C . LEU A 1 104 ? -0.256 15.664 3.417 1 98.45 104 LEU A C 1
ATOM 775 O O . LEU A 1 104 ? 0.627 16.213 2.755 1 98.45 104 LEU A O 1
ATOM 779 N N . GLN A 1 105 ? -0.847 14.61 3.035 1 98.19 105 GLN A N 1
ATOM 780 C CA . GLN A 1 105 ? -0.555 14.047 1.721 1 98.19 105 GLN A CA 1
ATOM 781 C C . GLN A 1 105 ? -0.858 15.051 0.613 1 98.19 105 GLN A C 1
ATOM 783 O O . GLN A 1 105 ? -0.116 15.144 -0.367 1 98.19 105 GLN A O 1
ATOM 788 N N . ALA A 1 106 ? -1.957 15.823 0.735 1 97.95 106 ALA A N 1
ATOM 789 C CA . ALA A 1 106 ? -2.29 16.867 -0.231 1 97.95 106 ALA A CA 1
ATOM 790 C C . ALA A 1 106 ? -1.227 17.962 -0.242 1 97.95 106 ALA A C 1
ATOM 792 O O . ALA A 1 106 ? -0.859 18.467 -1.306 1 97.95 106 ALA A O 1
ATOM 793 N N . SER A 1 107 ? -0.776 18.276 0.891 1 98.6 107 SER A N 1
ATOM 794 C CA . SER A 1 107 ? 0.292 19.265 0.992 1 98.6 107 SER A CA 1
ATOM 795 C C . SER A 1 107 ? 1.559 18.784 0.291 1 98.6 107 SER A C 1
ATOM 797 O O . SER A 1 107 ? 2.209 19.551 -0.423 1 98.6 107 SER A O 1
ATOM 799 N N . LEU A 1 108 ? 1.898 17.532 0.498 1 98.73 108 LEU A N 1
ATOM 800 C CA . LEU A 1 108 ? 3.069 16.944 -0.143 1 98.73 108 LEU A CA 1
ATOM 801 C C . LEU A 1 108 ? 2.921 16.957 -1.661 1 98.73 108 LEU A C 1
ATOM 803 O O . LEU A 1 108 ? 3.88 17.242 -2.38 1 98.73 108 LEU A O 1
ATOM 807 N N . PHE A 1 109 ? 1.748 16.663 -2.116 1 98.75 109 PHE A N 1
ATOM 808 C CA . PHE A 1 109 ? 1.497 16.684 -3.552 1 98.75 109 PHE A CA 1
ATOM 809 C C . PHE A 1 109 ? 1.753 18.072 -4.126 1 98.75 109 PHE A C 1
ATOM 811 O O . PHE A 1 109 ? 2.363 18.207 -5.189 1 98.75 109 PHE A O 1
ATOM 818 N N . LYS A 1 110 ? 1.298 19.041 -3.424 1 98.31 110 LYS A N 1
ATOM 819 C CA . LYS A 1 110 ? 1.529 20.415 -3.863 1 98.31 110 LYS A CA 1
ATOM 820 C C . LYS A 1 110 ? 3.021 20.709 -3.984 1 98.31 110 LYS A C 1
ATOM 822 O O . LYS A 1 110 ? 3.45 21.4 -4.911 1 98.31 110 LYS A O 1
ATOM 827 N N . MET A 1 111 ? 3.781 20.163 -3.117 1 98.2 111 MET A N 1
ATOM 828 C CA . MET A 1 111 ? 5.204 20.476 -3.017 1 98.2 111 MET A CA 1
ATOM 829 C C . MET A 1 111 ? 6.015 19.643 -4.005 1 98.2 111 MET A C 1
ATOM 831 O O . MET A 1 111 ? 7.039 20.102 -4.515 1 98.2 111 MET A O 1
ATOM 835 N N . THR A 1 112 ? 5.528 18.436 -4.284 1 98.66 112 THR A N 1
ATOM 836 C CA . THR A 1 112 ? 6.431 17.502 -4.947 1 98.66 112 THR A CA 1
ATOM 837 C C . THR A 1 112 ? 5.798 16.951 -6.222 1 98.66 112 THR A C 1
ATOM 839 O O . THR A 1 112 ? 6.477 16.323 -7.037 1 98.66 112 THR A O 1
ATOM 842 N N . ASN A 1 113 ? 4.478 17.174 -6.377 1 98.43 113 ASN A N 1
ATOM 843 C CA . ASN A 1 113 ? 3.685 16.612 -7.465 1 98.43 113 ASN A CA 1
ATOM 844 C C . ASN A 1 113 ? 3.623 15.089 -7.385 1 98.43 113 ASN A C 1
ATOM 846 O O . ASN A 1 113 ? 3.465 14.416 -8.405 1 98.43 113 ASN A O 1
ATOM 850 N N . GLN A 1 114 ? 3.913 14.572 -6.249 1 97.41 114 GLN A N 1
ATOM 851 C CA . GLN A 1 114 ? 3.836 13.138 -5.987 1 97.41 114 GLN A CA 1
ATOM 852 C C . GLN A 1 114 ? 2.715 12.819 -5.002 1 97.41 114 GLN A C 1
ATOM 854 O O . GLN A 1 114 ? 2.745 13.265 -3.853 1 97.41 114 GLN A O 1
ATOM 859 N N . LYS A 1 115 ? 1.838 11.984 -5.32 1 94.74 115 LYS A N 1
ATOM 860 C CA . LYS A 1 115 ? 0.695 11.625 -4.485 1 94.74 115 LYS A CA 1
ATOM 861 C C . LYS A 1 115 ? 0.953 10.323 -3.732 1 94.74 115 LYS A C 1
ATOM 863 O O . LYS A 1 115 ? 0.229 9.991 -2.791 1 94.74 115 LYS A O 1
ATOM 868 N N . THR A 1 116 ? 2.053 9.595 -4.089 1 95.64 116 THR A N 1
ATOM 869 C CA . THR A 1 116 ? 2.331 8.269 -3.549 1 95.64 116 THR A CA 1
ATOM 870 C C . THR A 1 116 ? 3.257 8.36 -2.339 1 95.64 116 THR A C 1
ATOM 872 O O . THR A 1 116 ? 3.773 9.435 -2.026 1 95.64 116 THR A O 1
ATOM 875 N N . VAL A 1 117 ? 3.296 7.284 -1.617 1 97.66 117 VAL A N 1
ATOM 876 C CA . VAL A 1 117 ? 4.275 7.106 -0.55 1 97.66 117 VAL A CA 1
ATOM 877 C C . VAL A 1 117 ? 5.149 5.89 -0.848 1 97.66 117 VAL A C 1
ATOM 879 O O . VAL A 1 117 ? 4.757 5.009 -1.616 1 97.66 117 VAL A O 1
ATOM 882 N N . PRO A 1 118 ? 6.234 5.91 -0.338 1 98.44 118 PRO A N 1
ATOM 883 C CA . PRO A 1 118 ? 6.872 6.92 0.509 1 98.44 118 PRO A CA 1
ATOM 884 C C . PRO A 1 118 ? 7.247 8.185 -0.26 1 98.44 118 PRO A C 1
ATOM 886 O O . PRO A 1 118 ? 7.534 8.12 -1.458 1 98.44 118 PRO A O 1
ATOM 889 N N . ASN A 1 119 ? 7.162 9.303 0.41 1 98.89 119 ASN A N 1
ATOM 890 C CA . ASN A 1 119 ? 7.688 10.589 -0.036 1 98.89 119 ASN A CA 1
ATOM 891 C C . ASN A 1 119 ? 8.885 11.027 0.802 1 98.89 119 ASN A C 1
ATOM 893 O O . ASN A 1 119 ? 8.736 11.359 1.98 1 98.89 119 ASN A O 1
ATOM 897 N N . VAL A 1 120 ? 10.08 11.088 0.197 1 98.94 120 VAL A N 1
ATOM 898 C CA . VAL A 1 120 ? 11.325 11.134 0.956 1 98.94 120 VAL A CA 1
ATOM 899 C C . VAL A 1 120 ? 12.037 12.461 0.702 1 98.94 120 VAL A C 1
ATOM 901 O O . VAL A 1 120 ? 12.173 12.89 -0.446 1 98.94 120 VAL A O 1
ATOM 904 N N . PHE A 1 121 ? 12.465 13.011 1.739 1 98.92 121 PHE A N 1
ATOM 905 C CA . PHE A 1 121 ? 13.29 14.213 1.714 1 98.92 121 PHE A CA 1
ATOM 906 C C . PHE A 1 121 ? 14.601 13.985 2.457 1 98.92 121 PHE A C 1
ATOM 908 O O . PHE A 1 121 ? 14.613 13.401 3.542 1 98.92 121 PHE A O 1
ATOM 915 N N . VAL A 1 122 ? 15.693 14.439 1.879 1 98.85 122 VAL A N 1
ATOM 916 C CA . VAL A 1 122 ? 17.024 14.39 2.475 1 98.85 122 VAL A CA 1
ATOM 917 C C . VAL A 1 122 ? 17.667 15.774 2.422 1 98.85 122 VAL A C 1
ATOM 919 O O . VAL A 1 122 ? 17.818 16.354 1.344 1 98.85 122 VAL A O 1
ATOM 922 N N . LYS A 1 123 ? 17.977 16.24 3.586 1 98.49 123 LYS A N 1
ATOM 923 C CA . LYS A 1 123 ? 18.585 17.563 3.702 1 98.49 123 LYS A CA 1
ATOM 924 C C . LYS A 1 123 ? 17.754 18.616 2.975 1 98.49 123 LYS A C 1
ATOM 926 O O . LYS A 1 123 ? 18.294 19.435 2.229 1 98.49 123 LYS A O 1
ATOM 931 N N . GLY A 1 124 ? 16.462 18.478 3.086 1 98.48 124 GLY A N 1
ATOM 932 C CA . GLY A 1 1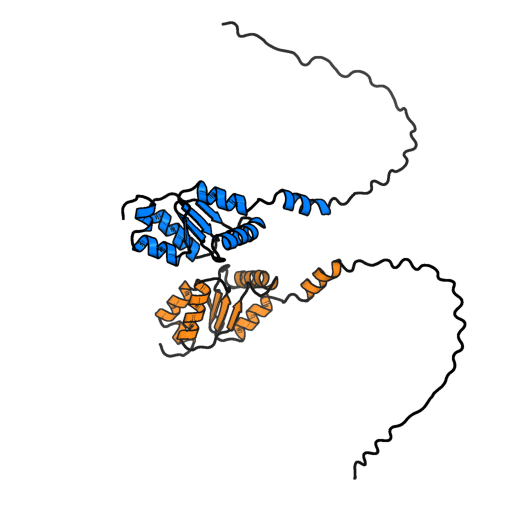24 ? 15.55 19.474 2.548 1 98.48 124 GLY A CA 1
ATOM 933 C C . GLY A 1 124 ? 15.229 19.259 1.081 1 98.48 124 GLY A C 1
ATOM 934 O O . GLY A 1 124 ? 14.386 19.959 0.515 1 98.48 124 GLY A O 1
ATOM 935 N N . GLN A 1 125 ? 15.828 18.273 0.466 1 98.36 125 GLN A N 1
ATOM 936 C CA . GLN A 1 125 ? 15.623 17.995 -0.951 1 98.36 125 GLN A CA 1
ATOM 937 C C . GLN A 1 125 ? 14.718 16.782 -1.149 1 98.36 125 GLN A C 1
ATOM 939 O O . GLN A 1 125 ? 14.882 15.763 -0.475 1 98.36 125 GLN A O 1
ATOM 944 N N . HIS A 1 126 ? 13.866 16.94 -2.066 1 98.84 126 HIS A N 1
ATOM 945 C CA . HIS A 1 126 ? 12.999 15.824 -2.425 1 98.84 126 HIS A CA 1
ATOM 946 C C . HIS A 1 126 ? 13.748 14.789 -3.257 1 98.84 126 HIS A C 1
ATOM 948 O O . HIS A 1 126 ? 14.246 15.101 -4.342 1 98.84 126 HIS A O 1
ATOM 954 N N . ILE A 1 127 ? 13.786 13.536 -2.781 1 98.68 127 ILE A N 1
ATOM 955 C CA . ILE A 1 127 ? 14.439 12.433 -3.478 1 98.68 127 ILE A CA 1
ATOM 956 C C . ILE A 1 127 ? 13.413 11.671 -4.314 1 98.68 127 ILE A C 1
ATOM 958 O O . ILE A 1 127 ? 13.728 11.186 -5.403 1 98.68 127 ILE A O 1
ATOM 962 N N . GLY A 1 128 ? 12.196 11.545 -3.704 1 98.51 128 GLY A N 1
ATOM 963 C CA . GLY A 1 128 ? 11.15 10.783 -4.366 1 98.51 128 GLY A CA 1
ATOM 964 C C . GLY A 1 128 ? 10.624 9.636 -3.524 1 98.51 128 GLY A C 1
ATOM 965 O O . GLY A 1 128 ? 10.513 9.756 -2.303 1 98.51 128 GLY A O 1
ATOM 966 N N . GLY A 1 129 ? 10.179 8.622 -4.272 1 98.16 129 GLY A N 1
ATOM 967 C CA . GLY A 1 129 ? 9.676 7.425 -3.618 1 98.16 129 GLY A CA 1
ATOM 968 C C . GLY A 1 129 ? 10.751 6.385 -3.369 1 98.16 129 GLY A C 1
ATOM 969 O O . GLY A 1 129 ? 11.941 6.708 -3.344 1 98.16 129 GLY A O 1
ATOM 970 N N . ASN A 1 130 ? 10.285 5.193 -3.253 1 98.46 130 ASN A N 1
ATOM 971 C CA . ASN A 1 130 ? 11.19 4.097 -2.928 1 98.46 130 ASN A CA 1
ATOM 972 C C . ASN A 1 130 ? 12.217 3.871 -4.034 1 98.46 130 ASN A C 1
ATOM 974 O O . ASN A 1 130 ? 13.415 3.767 -3.763 1 98.46 130 ASN A O 1
ATOM 978 N N . ASP A 1 131 ? 11.741 3.852 -5.279 1 97.49 131 ASP A N 1
ATOM 979 C CA . ASP A 1 131 ? 12.644 3.561 -6.389 1 97.49 131 ASP A CA 1
ATOM 980 C C . ASP A 1 131 ? 13.755 4.605 -6.481 1 97.49 131 ASP A C 1
ATOM 982 O O . ASP A 1 131 ? 14.925 4.259 -6.659 1 97.49 131 ASP A O 1
ATOM 986 N N . ASN A 1 132 ? 13.398 5.837 -6.33 1 98.6 132 ASN A N 1
ATOM 987 C CA . ASN A 1 132 ? 14.385 6.911 -6.385 1 98.6 132 ASN A CA 1
ATOM 988 C C . ASN A 1 132 ? 15.359 6.837 -5.213 1 98.6 132 ASN A C 1
ATOM 990 O O . ASN A 1 132 ? 16.562 7.039 -5.387 1 98.6 132 ASN A O 1
ATOM 994 N N . THR A 1 133 ? 14.891 6.52 -4.078 1 98.73 133 THR A N 1
ATOM 995 C CA . THR A 1 133 ? 15.719 6.45 -2.879 1 98.73 133 THR A CA 1
ATOM 996 C C . THR A 1 133 ? 16.695 5.28 -2.962 1 98.73 133 THR A C 1
ATOM 998 O O . THR A 1 133 ? 17.879 5.429 -2.654 1 98.73 133 THR A O 1
ATOM 1001 N N . GLN A 1 134 ? 16.215 4.176 -3.418 1 98.67 134 GLN A N 1
ATOM 1002 C CA . GLN A 1 134 ? 17.082 3.016 -3.597 1 98.67 134 GLN A CA 1
ATOM 1003 C C . GLN A 1 134 ? 18.17 3.296 -4.629 1 98.67 134 GLN A C 1
ATOM 1005 O O . GLN A 1 134 ? 19.333 2.941 -4.426 1 98.67 134 GLN A O 1
ATOM 1010 N N . ALA A 1 135 ? 17.765 3.922 -5.691 1 98.67 135 ALA A N 1
ATOM 1011 C CA . ALA A 1 135 ? 18.728 4.246 -6.741 1 98.67 135 ALA A CA 1
ATOM 1012 C C . ALA A 1 135 ? 19.799 5.203 -6.226 1 98.67 135 ALA A C 1
ATOM 1014 O O . ALA A 1 135 ? 20.988 5.017 -6.495 1 98.67 135 ALA A O 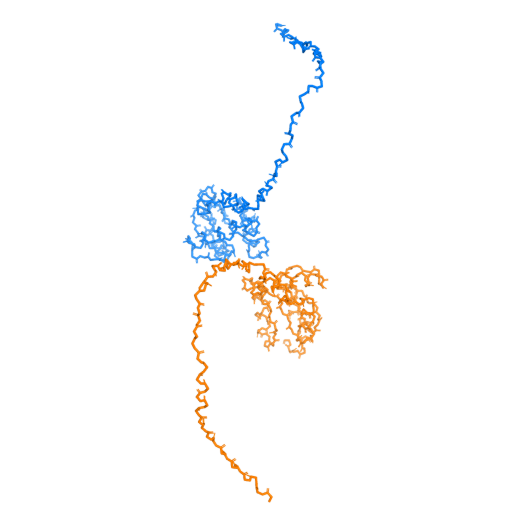1
ATOM 1015 N N . ALA A 1 136 ? 19.341 6.178 -5.515 1 98.44 136 ALA A N 1
ATOM 1016 C CA . ALA A 1 136 ? 20.28 7.146 -4.954 1 98.44 136 ALA A CA 1
ATOM 1017 C C . ALA A 1 136 ? 21.269 6.467 -4.011 1 98.44 136 ALA A C 1
ATOM 1019 O O . ALA A 1 136 ? 22.449 6.822 -3.978 1 98.44 136 ALA A O 1
ATOM 1020 N N . ALA A 1 137 ? 20.841 5.532 -3.254 1 98.18 137 ALA A N 1
ATOM 1021 C CA . ALA A 1 137 ? 21.716 4.8 -2.341 1 98.18 137 ALA A CA 1
ATOM 1022 C C . ALA A 1 137 ? 22.715 3.941 -3.11 1 98.18 137 ALA A C 1
ATOM 1024 O O . ALA A 1 137 ? 23.907 3.93 -2.794 1 98.18 137 ALA A O 1
ATOM 1025 N N . LYS A 1 138 ? 22.215 3.275 -4.095 1 97.92 138 LYS A N 1
ATOM 1026 C CA . LYS A 1 138 ? 23.055 2.383 -4.889 1 97.92 138 LYS A CA 1
ATOM 1027 C C . LYS A 1 138 ? 24.144 3.161 -5.622 1 97.92 138 LYS A C 1
ATOM 1029 O O . LYS A 1 138 ? 25.267 2.676 -5.772 1 97.92 138 LYS A O 1
ATOM 1034 N N . GLU A 1 139 ? 23.84 4.319 -6.015 1 97.31 139 GLU A N 1
ATOM 1035 C CA . GLU A 1 139 ? 24.756 5.15 -6.789 1 97.31 139 GLU A CA 1
ATOM 1036 C C . GLU A 1 139 ? 25.678 5.953 -5.876 1 97.31 139 GLU A C 1
ATOM 1038 O O . GLU A 1 139 ? 26.553 6.68 -6.352 1 97.31 139 GLU A O 1
ATOM 1043 N N . GLY A 1 140 ? 25.42 5.895 -4.675 1 97.18 140 GLY A N 1
ATOM 1044 C CA . GLY A 1 140 ? 26.269 6.583 -3.715 1 97.18 140 GLY A CA 1
ATOM 1045 C C . GLY A 1 140 ? 25.863 8.027 -3.487 1 97.18 140 GLY A C 1
ATOM 1046 O O . GLY A 1 140 ? 26.476 8.729 -2.681 1 97.18 140 GLY A O 1
ATOM 1047 N N . LYS A 1 141 ? 24.879 8.465 -4.095 1 97.29 141 LYS A N 1
ATOM 1048 C CA . LYS A 1 141 ? 24.424 9.848 -3.989 1 97.29 141 LYS A CA 1
ATOM 1049 C C . LYS A 1 141 ? 23.855 10.135 -2.602 1 97.29 141 LYS A C 1
ATOM 1051 O O . LYS A 1 141 ? 24.075 11.213 -2.046 1 97.29 141 LYS A O 1
ATOM 1056 N N . LEU A 1 142 ? 23.099 9.223 -2.13 1 97.53 142 LEU A N 1
ATOM 1057 C CA . LEU A 1 142 ? 22.514 9.38 -0.803 1 97.53 142 LEU A CA 1
ATOM 1058 C C . LEU A 1 142 ? 23.602 9.522 0.257 1 97.53 142 LEU A C 1
ATOM 1060 O O . LEU A 1 142 ? 23.517 10.393 1.126 1 97.53 142 LEU A O 1
ATOM 1064 N N . GLN A 1 143 ? 24.573 8.706 0.164 1 96.96 143 GLN A N 1
ATOM 1065 C CA . GLN A 1 143 ? 25.704 8.751 1.084 1 96.96 143 GLN A CA 1
ATOM 1066 C C . GLN A 1 143 ? 26.451 10.077 0.974 1 96.96 143 GLN A C 1
ATOM 1068 O O . GLN A 1 143 ? 26.849 10.658 1.986 1 96.96 143 GLN A O 1
ATOM 1073 N N . GLU A 1 144 ? 26.609 10.487 -0.229 1 97.19 144 GLU A N 1
ATOM 1074 C CA . GLU A 1 144 ? 27.256 11.776 -0.455 1 97.19 144 GLU A CA 1
ATOM 1075 C C . GLU A 1 144 ? 26.475 12.909 0.203 1 97.19 144 GLU A C 1
ATOM 1077 O O . GLU A 1 144 ? 27.055 13.754 0.889 1 97.19 144 GLU A O 1
ATOM 1082 N N . MET A 1 145 ? 25.207 12.874 -0.001 1 96.8 145 MET A N 1
ATOM 1083 C CA . MET A 1 145 ? 24.352 13.91 0.573 1 96.8 145 MET A CA 1
ATOM 1084 C C . MET A 1 145 ? 24.434 13.902 2.096 1 96.8 145 MET A C 1
ATOM 1086 O O . MET A 1 145 ? 24.387 14.957 2.73 1 96.8 145 MET A O 1
ATOM 1090 N N . LEU A 1 146 ? 24.552 12.785 2.648 1 96.73 146 LEU A N 1
ATOM 1091 C CA . LEU A 1 146 ? 24.489 12.63 4.098 1 96.73 146 LEU A CA 1
ATOM 1092 C C . LEU A 1 146 ? 25.882 12.706 4.714 1 96.73 146 LEU A C 1
ATOM 1094 O O . LEU A 1 146 ? 26.02 12.81 5.935 1 96.73 146 LEU A O 1
ATOM 1098 N N . GLY A 1 147 ? 26.932 12.621 3.855 1 95.59 147 GLY A N 1
ATOM 1099 C CA . GLY A 1 147 ? 28.299 12.668 4.349 1 95.59 147 GLY A CA 1
ATOM 1100 C C . GLY A 1 147 ? 28.708 11.411 5.092 1 95.59 147 GLY A C 1
ATOM 1101 O O . GLY A 1 147 ? 29.398 11.483 6.111 1 95.59 147 GLY A O 1
ATOM 1102 N N . ILE A 1 148 ? 28.158 10.315 4.558 1 91.3 148 ILE A N 1
ATOM 1103 C CA . ILE A 1 148 ? 28.5 9.057 5.213 1 91.3 148 ILE A CA 1
ATOM 1104 C C . ILE A 1 148 ? 29.274 8.165 4.245 1 91.3 148 ILE A C 1
ATOM 1106 O O . ILE A 1 148 ? 29.352 8.457 3.049 1 91.3 148 ILE A O 1
ATOM 1110 N N . ALA A 1 149 ? 29.898 7.172 4.748 1 80.93 149 ALA A N 1
ATOM 1111 C CA . ALA A 1 149 ? 30.674 6.24 3.934 1 80.93 149 ALA A CA 1
ATOM 1112 C C . ALA A 1 149 ? 29.762 5.386 3.058 1 80.93 149 ALA A C 1
ATOM 1114 O O . ALA A 1 149 ? 28.678 4.983 3.488 1 80.93 149 ALA A O 1
ATOM 1115 N N . ALA A 1 150 ? 30.271 5.184 1.807 1 73.02 150 ALA A N 1
ATOM 1116 C CA . ALA A 1 150 ? 29.524 4.269 0.949 1 73.02 150 ALA A CA 1
ATOM 1117 C C . ALA A 1 150 ? 29.815 2.816 1.312 1 73.02 150 ALA A C 1
ATOM 1119 O O . ALA A 1 150 ? 30.908 2.494 1.782 1 73.02 150 ALA A O 1
ATOM 1120 N N . MET B 1 1 ? -57.772 -16.591 -41.758 1 26.32 1 MET B N 1
ATOM 1121 C CA . MET B 1 1 ? -58.023 -16.263 -40.358 1 26.32 1 MET B CA 1
ATOM 1122 C C . MET B 1 1 ? -57.362 -14.941 -39.982 1 26.32 1 MET B C 1
ATOM 1124 O O . MET B 1 1 ? -56.321 -14.928 -39.322 1 26.32 1 MET B O 1
ATOM 1128 N N . LYS B 1 2 ? -57.435 -13.994 -40.996 1 27.39 2 LYS B N 1
ATOM 1129 C CA . LYS B 1 2 ? -56.714 -12.763 -41.305 1 27.39 2 LYS B CA 1
ATOM 1130 C C . LYS B 1 2 ? -56.977 -11.692 -40.25 1 27.39 2 LYS B C 1
ATOM 1132 O O . LYS B 1 2 ? -58.115 -11.509 -39.814 1 27.39 2 LYS B O 1
ATOM 1137 N N . PHE B 1 3 ? -55.943 -11.36 -39.442 1 30.33 3 PHE B N 1
ATOM 1138 C CA . PHE B 1 3 ? -55.531 -10.558 -38.295 1 30.33 3 PHE B CA 1
ATOM 1139 C C . PHE B 1 3 ? -55.763 -9.075 -38.56 1 30.33 3 PHE B C 1
ATOM 1141 O O . PHE B 1 3 ? -54.85 -8.366 -38.989 1 30.33 3 PHE B O 1
ATOM 1148 N N . THR B 1 4 ? -57.012 -8.82 -39.178 1 28.49 4 THR B N 1
ATOM 1149 C CA . THR B 1 4 ? -57.046 -7.427 -39.611 1 28.49 4 THR B CA 1
ATOM 1150 C C . THR B 1 4 ? -56.91 -6.486 -38.418 1 28.49 4 THR B C 1
ATOM 1152 O O . THR B 1 4 ? -57.561 -6.681 -37.39 1 28.49 4 THR B O 1
ATOM 1155 N N . ALA B 1 5 ? -56.078 -5.464 -38.473 1 30.21 5 ALA B N 1
ATOM 1156 C CA . ALA B 1 5 ? -55.189 -4.459 -37.894 1 30.21 5 ALA B CA 1
ATOM 1157 C C . ALA B 1 5 ? -55.966 -3.21 -37.488 1 30.21 5 ALA B C 1
ATOM 1159 O O . ALA B 1 5 ? -55.374 -2.214 -37.064 1 30.21 5 ALA B O 1
ATOM 1160 N N . THR B 1 6 ? -57.46 -3.354 -37.483 1 29.51 6 THR B N 1
ATOM 1161 C CA . THR B 1 6 ? -57.898 -1.978 -37.694 1 29.51 6 THR B CA 1
ATOM 1162 C C . THR B 1 6 ? -57.545 -1.108 -36.492 1 29.51 6 THR B C 1
ATOM 1164 O O . THR B 1 6 ? -57.903 -1.432 -35.357 1 29.51 6 THR B O 1
ATOM 1167 N N . VAL B 1 7 ? -56.778 0.049 -36.629 1 29.09 7 VAL B N 1
ATOM 1168 C CA . VAL B 1 7 ? -55.946 1.074 -36.007 1 29.09 7 VAL B CA 1
ATOM 1169 C C . VAL B 1 7 ? -56.832 2.154 -35.39 1 29.09 7 VAL B C 1
ATOM 1171 O O . VAL B 1 7 ? -56.331 3.119 -34.808 1 29.09 7 VAL B O 1
ATOM 1174 N N . LEU B 1 8 ? -58.237 1.873 -35.185 1 28.53 8 LEU B N 1
ATOM 1175 C CA . LEU B 1 8 ? -58.908 3.167 -35.247 1 28.53 8 LEU B CA 1
ATOM 1176 C C . LEU B 1 8 ? -58.501 4.048 -34.071 1 28.53 8 LEU B C 1
ATOM 1178 O O . LEU B 1 8 ? -58.633 3.646 -32.913 1 28.53 8 LEU B O 1
ATOM 1182 N N . VAL B 1 9 ? -58.039 5.298 -34.271 1 25.83 9 VAL B N 1
ATOM 1183 C CA . VAL B 1 9 ? -57.288 6.427 -33.733 1 25.83 9 VAL B CA 1
ATOM 1184 C C . VAL B 1 9 ? -58.13 7.16 -32.691 1 25.83 9 VAL B C 1
ATOM 1186 O O . VAL B 1 9 ? -57.669 7.408 -31.575 1 25.83 9 VAL B O 1
ATOM 1189 N N . ILE B 1 10 ? -59.288 7.901 -32.975 1 26.75 10 ILE B N 1
ATOM 1190 C CA . ILE B 1 10 ? -59.141 9.347 -32.852 1 26.75 10 ILE B CA 1
ATOM 1191 C C . ILE B 1 10 ? -59.552 9.791 -31.45 1 26.75 10 ILE B C 1
ATOM 1193 O O . ILE B 1 10 ? -60.267 9.072 -30.749 1 26.75 10 ILE B O 1
ATOM 1197 N N . ALA B 1 11 ? -60.441 10.973 -31.217 1 25.1 11 ALA B N 1
ATOM 1198 C CA . ALA B 1 11 ? -60.186 12.383 -30.934 1 25.1 11 ALA B CA 1
ATOM 1199 C C . ALA B 1 11 ? -60.777 12.787 -29.586 1 25.1 11 ALA B C 1
ATOM 1201 O O . ALA B 1 11 ? -60.073 13.327 -28.729 1 25.1 11 ALA B O 1
ATOM 1202 N N . ALA B 1 12 ? -62.07 13.361 -29.494 1 25.44 12 ALA B N 1
ATOM 1203 C CA . ALA B 1 12 ? -62.195 14.782 -29.18 1 25.44 12 ALA B CA 1
ATOM 1204 C C . ALA B 1 12 ? -62.475 14.993 -27.695 1 25.44 12 ALA B C 1
ATOM 1206 O O . ALA B 1 12 ? -62.894 14.066 -26.998 1 25.44 12 ALA B O 1
ATOM 1207 N N . CYS B 1 13 ? -63.117 16.159 -27.325 1 27.52 13 CYS B N 1
ATOM 1208 C CA . CYS B 1 13 ? -62.947 17.464 -26.697 1 27.52 13 CYS B CA 1
ATOM 1209 C C . CYS B 1 13 ? -63.724 17.545 -25.388 1 27.52 13 CYS B C 1
ATOM 1211 O O . CYS B 1 13 ? -64.948 17.684 -25.395 1 27.52 13 CYS B O 1
ATOM 1213 N N . ALA B 1 14 ? -63.715 16.451 -24.51 1 30.34 14 ALA B N 1
ATOM 1214 C CA . ALA B 1 14 ? -64.75 16.542 -23.483 1 30.34 14 ALA B CA 1
ATOM 1215 C C . ALA B 1 14 ? -64.595 17.817 -22.659 1 30.34 14 ALA B C 1
ATOM 1217 O O . ALA B 1 14 ? -63.548 18.047 -22.05 1 30.34 14 ALA B O 1
ATOM 1218 N N . THR B 1 15 ? -65.213 18.91 -23.113 1 28.57 15 THR B N 1
ATOM 1219 C CA . THR B 1 15 ? -65.103 20.278 -22.618 1 28.57 15 THR B CA 1
ATOM 1220 C C . THR B 1 15 ? -65.613 20.377 -21.183 1 28.57 15 THR B C 1
ATOM 1222 O O . THR B 1 15 ? -65.727 21.475 -20.634 1 28.57 15 THR B O 1
ATOM 1225 N N . ALA B 1 16 ? -65.448 19.367 -20.284 1 31.7 16 ALA B N 1
ATOM 1226 C CA . ALA B 1 16 ? -66.249 19.511 -19.071 1 31.7 16 ALA B CA 1
ATOM 1227 C C . ALA B 1 16 ? -65.907 20.805 -18.338 1 31.7 16 ALA B C 1
ATOM 1229 O O . ALA B 1 16 ? -64.748 21.039 -17.988 1 31.7 16 ALA B O 1
ATOM 1230 N N . ALA B 1 17 ? -66.505 21.921 -18.662 1 31.47 17 ALA B N 1
ATOM 1231 C CA . ALA B 1 17 ? -66.24 23.289 -18.226 1 31.47 17 ALA B CA 1
ATOM 1232 C C . ALA B 1 17 ? -66.339 23.41 -16.708 1 31.47 17 ALA B C 1
ATOM 1234 O O . ALA B 1 17 ? -67.416 23.233 -16.134 1 31.47 17 ALA B O 1
ATOM 1235 N N . THR B 1 18 ? -65.533 22.649 -15.839 1 30.44 18 THR B N 1
ATOM 1236 C CA . THR B 1 18 ? -65.78 22.669 -14.402 1 30.44 18 THR B CA 1
ATOM 1237 C C . THR B 1 18 ? -65.668 24.089 -13.854 1 30.44 18 THR B C 1
ATOM 1239 O O . THR B 1 18 ? -64.7 24.796 -14.14 1 30.44 18 THR B O 1
ATOM 1242 N N . PRO B 1 19 ? -66.648 24.852 -13.733 1 31 19 PRO B N 1
ATOM 1243 C CA . PRO B 1 19 ? -66.406 26.261 -13.414 1 31 19 PRO B CA 1
ATOM 1244 C C . PRO B 1 19 ? -65.524 26.444 -12.181 1 31 19 PRO B C 1
ATOM 1246 O O . PRO B 1 19 ? -65.413 25.533 -11.357 1 31 19 PRO B O 1
ATOM 1249 N N . PHE B 1 20 ? -64.875 27.762 -11.801 1 27.19 20 PHE B N 1
ATOM 1250 C CA . PHE B 1 20 ? -63.682 28.48 -11.368 1 27.19 20 PHE B CA 1
ATOM 1251 C C . PHE B 1 20 ? -63.694 28.691 -9.859 1 27.19 20 PHE B C 1
ATOM 1253 O O . PHE B 1 20 ? -62.662 28.555 -9.199 1 27.19 20 PHE B O 1
ATOM 1260 N N . THR B 1 21 ? -64.748 28.895 -8.97 1 32.25 21 THR B N 1
ATOM 1261 C CA . THR B 1 21 ? -64.457 30.14 -8.268 1 32.25 21 THR B CA 1
ATOM 1262 C C . THR B 1 21 ? -63.599 29.877 -7.034 1 32.25 21 THR B C 1
ATOM 1264 O O . THR B 1 21 ? -63.99 29.11 -6.151 1 32.25 21 THR B O 1
ATOM 1267 N N . ILE B 1 22 ? -62.334 29.65 -7.064 1 32.3 22 ILE B N 1
ATOM 1268 C CA . ILE B 1 22 ? -61.46 29.241 -5.971 1 32.3 22 ILE B CA 1
ATOM 1269 C C . ILE B 1 22 ? -61.327 30.38 -4.963 1 32.3 22 ILE B C 1
ATOM 1271 O O . ILE B 1 22 ? -60.846 31.464 -5.301 1 32.3 22 ILE B O 1
ATOM 1275 N N . GLY B 1 23 ? -62.355 30.689 -4.147 1 33.28 23 GLY B N 1
ATOM 1276 C CA . GLY B 1 23 ? -62.068 31.739 -3.182 1 33.28 23 GLY B CA 1
ATOM 1277 C C . GLY B 1 23 ? -60.843 31.451 -2.335 1 33.28 23 GLY B C 1
ATOM 1278 O O . GLY B 1 23 ? -60.483 30.29 -2.128 1 33.28 23 GLY B O 1
ATOM 1279 N N . ALA B 1 24 ? -59.959 32.494 -1.91 1 30.57 24 ALA B N 1
ATOM 1280 C CA . ALA B 1 24 ? -58.576 32.816 -1.569 1 30.57 24 ALA B CA 1
ATOM 1281 C C . ALA B 1 24 ? -58.231 32.334 -0.162 1 30.57 24 ALA B C 1
ATOM 1283 O O . ALA B 1 24 ? -57.059 32.298 0.219 1 30.57 24 ALA B O 1
ATOM 1284 N N . GLN B 1 25 ? -59.044 31.682 0.665 1 34.83 25 GLN B N 1
ATOM 1285 C CA . GLN B 1 25 ? -58.527 31.942 2.004 1 34.83 25 GLN B CA 1
ATOM 1286 C C . GLN B 1 25 ? -57.167 31.278 2.208 1 34.83 25 GLN B C 1
ATOM 1288 O O . GLN B 1 25 ? -57.044 30.057 2.094 1 34.83 25 GLN B O 1
ATOM 1293 N N . GLY B 1 26 ? -56.085 31.877 1.762 1 33.72 26 GLY B N 1
ATOM 1294 C CA . GLY B 1 26 ? -54.744 31.328 1.641 1 33.72 26 GLY B CA 1
ATOM 1295 C C . GLY B 1 26 ? -54.103 31.017 2.98 1 33.72 26 GLY B C 1
ATOM 1296 O O . GLY B 1 26 ? -53.838 31.923 3.773 1 33.72 26 GLY B O 1
ATOM 1297 N N . ARG B 1 27 ? -54.759 30.14 3.857 1 39 27 ARG B N 1
ATOM 1298 C CA . ARG B 1 27 ? -54.068 29.798 5.096 1 39 27 ARG B CA 1
ATOM 1299 C C . ARG B 1 27 ? -52.626 29.383 4.822 1 39 27 ARG B C 1
ATOM 1301 O O . ARG B 1 27 ? -52.355 28.657 3.864 1 39 27 ARG B O 1
ATOM 1308 N N . GLY B 1 28 ? -51.668 30.211 5.201 1 36.63 28 GLY B N 1
ATOM 1309 C CA . GLY B 1 28 ? -50.231 30.016 5.094 1 36.63 28 GLY B CA 1
ATOM 1310 C C . GLY B 1 28 ? -49.76 28.707 5.7 1 36.63 28 GLY B C 1
ATOM 1311 O O . GLY B 1 28 ? -50.001 28.441 6.88 1 36.63 28 GLY B O 1
ATOM 1312 N N . LEU B 1 29 ? -49.945 27.593 5.032 1 40.2 29 LEU B N 1
ATOM 1313 C CA . LEU B 1 29 ? -49.432 26.28 5.408 1 40.2 29 LEU B CA 1
ATOM 1314 C C . LEU B 1 29 ? -47.933 26.339 5.679 1 40.2 29 LEU B C 1
ATOM 1316 O O . LEU B 1 29 ? -47.155 26.737 4.809 1 40.2 29 LEU B O 1
ATOM 1320 N N . ALA B 1 30 ? -47.54 26.527 6.944 1 43.24 30 ALA B N 1
ATOM 1321 C CA . ALA B 1 30 ? -46.14 26.376 7.334 1 43.24 30 ALA B CA 1
ATOM 1322 C C . ALA B 1 30 ? -45.58 25.038 6.859 1 43.24 30 ALA B C 1
ATOM 1324 O O . ALA B 1 30 ? -46.168 23.985 7.115 1 43.24 30 ALA B O 1
ATOM 1325 N N . THR B 1 31 ? -45.013 24.991 5.651 1 41.71 31 THR B N 1
ATOM 1326 C CA . THR B 1 31 ? -44.304 23.838 5.106 1 41.71 31 THR B CA 1
ATOM 1327 C C . THR B 1 31 ? -43.191 23.392 6.05 1 41.71 31 THR B C 1
ATOM 1329 O O . THR B 1 31 ? -42.271 24.16 6.341 1 41.71 31 THR B O 1
ATOM 1332 N N . GLN B 1 32 ? -43.486 22.656 7.098 1 43.72 32 GLN B N 1
ATOM 1333 C CA . GLN B 1 32 ? -42.431 21.977 7.843 1 43.72 32 GLN B CA 1
ATOM 1334 C C . GLN B 1 32 ? -41.475 21.249 6.902 1 43.72 32 GLN B C 1
ATOM 1336 O O . GLN B 1 32 ? -41.891 20.37 6.143 1 43.72 32 GLN B O 1
ATOM 1341 N N . GLN B 1 33 ? -40.482 21.916 6.353 1 41.4 33 GLN B N 1
ATOM 1342 C CA . GLN B 1 33 ? -39.415 21.251 5.611 1 41.4 33 GLN B CA 1
ATOM 1343 C C . GLN B 1 33 ? -38.791 20.127 6.433 1 41.4 33 GLN B C 1
ATOM 1345 O O . GLN B 1 33 ? -38.259 20.367 7.519 1 41.4 33 GLN B O 1
ATOM 1350 N N . SER B 1 34 ? -39.451 18.999 6.506 1 48.18 34 SER B N 1
ATOM 1351 C CA . SER B 1 34 ? -38.768 17.806 6.996 1 48.18 34 SER B CA 1
ATOM 1352 C C . SER B 1 34 ? -37.373 17.68 6.391 1 48.18 34 SER B C 1
ATOM 1354 O O . SER B 1 34 ? -37.215 17.714 5.169 1 48.18 34 SER B O 1
ATOM 1356 N N . SER B 1 35 ? -36.413 18.263 6.984 1 46.28 35 SER B N 1
ATOM 1357 C CA . SER B 1 35 ? -35.032 17.984 6.606 1 46.28 35 SER B CA 1
ATOM 1358 C C . SER B 1 35 ? -34.794 16.485 6.448 1 46.28 35 SER B C 1
ATOM 1360 O O . SER B 1 35 ? -35.093 15.705 7.355 1 46.28 35 SER B O 1
ATOM 1362 N N . SER B 1 36 ? -35.05 15.913 5.277 1 48.06 36 SER B N 1
ATOM 1363 C CA . SER B 1 36 ? -34.651 14.582 4.833 1 48.06 36 SER B CA 1
ATOM 1364 C C . SER B 1 36 ? -33.179 14.318 5.131 1 48.06 36 SER B C 1
ATOM 1366 O O . SER B 1 36 ? -32.32 14.522 4.271 1 48.06 36 SER B O 1
ATOM 1368 N N . VAL B 1 37 ? -32.558 14.865 6.131 1 48.36 37 VAL B N 1
ATOM 1369 C CA . VAL B 1 37 ? -31.165 14.559 6.441 1 48.36 37 VAL B CA 1
ATOM 1370 C C . VAL B 1 37 ? -30.978 13.047 6.542 1 48.36 37 VAL B C 1
ATOM 1372 O O . VAL B 1 37 ? -29.908 12.525 6.221 1 48.36 37 VAL B O 1
ATOM 1375 N N . GLY B 1 38 ? -31.79 12.322 7.355 1 48.81 38 GLY B N 1
ATOM 1376 C CA . GLY B 1 38 ? -31.526 11.033 7.976 1 48.81 38 GLY B CA 1
ATOM 1377 C C . GLY B 1 38 ? -31.482 9.889 6.981 1 48.81 38 GLY B C 1
ATOM 137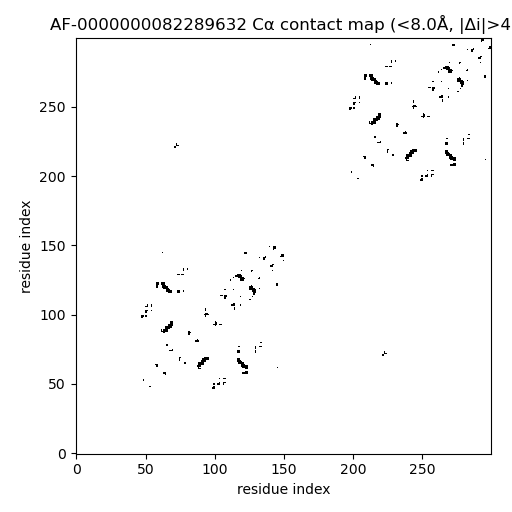8 O O . GLY B 1 38 ? -31.193 8.749 7.35 1 48.81 38 GLY B O 1
ATOM 1379 N N . ASN B 1 39 ? -32.121 10.036 5.997 1 52.99 39 ASN B N 1
ATOM 1380 C CA . ASN B 1 39 ? -32.436 8.822 5.25 1 52.99 39 ASN B CA 1
ATOM 1381 C C . ASN B 1 39 ? -31.239 8.338 4.437 1 52.99 39 ASN B C 1
ATOM 1383 O O . ASN B 1 39 ? -31.353 7.386 3.662 1 52.99 39 ASN B O 1
ATOM 1387 N N . ASN B 1 40 ? -30.202 9.182 4.381 1 58.27 40 ASN B N 1
ATOM 1388 C CA . ASN B 1 40 ? -29.105 8.752 3.52 1 58.27 40 ASN B CA 1
ATOM 1389 C C . ASN B 1 40 ? -28.338 7.583 4.131 1 58.27 40 ASN B C 1
ATOM 1391 O O . ASN B 1 40 ? -27.883 6.691 3.413 1 58.27 40 ASN B O 1
ATOM 1395 N N . ARG B 1 41 ? -28.201 7.62 5.504 1 59.47 41 ARG B N 1
ATOM 1396 C CA . ARG B 1 41 ? -27.505 6.501 6.132 1 59.47 41 ARG B CA 1
ATOM 1397 C C . ARG B 1 41 ? -28.294 5.206 5.973 1 59.47 41 ARG B C 1
ATOM 1399 O O . ARG B 1 41 ? -27.709 4.134 5.803 1 59.47 41 ARG B O 1
ATOM 1406 N N . LEU B 1 42 ? -29.681 5.362 6.179 1 61.31 42 LEU B 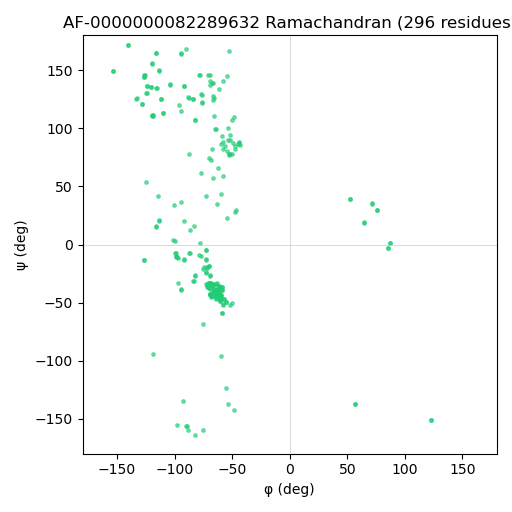N 1
ATOM 1407 C CA . LEU B 1 42 ? -30.518 4.172 6.07 1 61.31 42 LEU B CA 1
ATOM 1408 C C . LEU B 1 42 ? -30.444 3.583 4.666 1 61.31 42 LEU B C 1
ATOM 1410 O O . LEU B 1 42 ? -30.408 2.361 4.502 1 61.31 42 LEU B O 1
ATOM 1414 N N . VAL B 1 43 ? -30.437 4.4 3.678 1 62.4 43 VAL B N 1
ATOM 1415 C CA . VAL B 1 43 ? -30.345 3.912 2.306 1 62.4 43 VAL B CA 1
ATOM 1416 C C . VAL B 1 43 ? -28.962 3.311 2.063 1 62.4 43 VAL B C 1
ATOM 1418 O O . VAL B 1 43 ? -28.833 2.287 1.388 1 62.4 43 VAL B O 1
ATOM 1421 N N . ALA B 1 44 ? -27.92 3.932 2.742 1 63.51 44 ALA B N 1
ATOM 1422 C CA . ALA B 1 44 ? -26.57 3.394 2.596 1 63.51 44 ALA B CA 1
ATOM 1423 C C . ALA B 1 44 ? -26.477 1.982 3.169 1 63.51 44 ALA B C 1
ATOM 1425 O O . ALA B 1 44 ? -25.861 1.1 2.566 1 63.51 44 ALA B O 1
ATOM 1426 N N . THR B 1 45 ? -27.089 1.804 4.362 1 65.34 45 THR B N 1
ATOM 1427 C CA . THR B 1 45 ? -27.051 0.49 4.994 1 65.34 45 THR B CA 1
ATOM 1428 C C . THR B 1 45 ? -27.833 -0.529 4.169 1 65.34 45 THR B C 1
ATOM 1430 O O . THR B 1 45 ? -27.43 -1.689 4.062 1 65.34 45 THR B O 1
ATOM 1433 N N . LEU B 1 46 ? -28.881 -0.07 3.543 1 65.7 46 LEU B N 1
ATOM 1434 C CA . LEU B 1 46 ? -29.714 -0.973 2.755 1 65.7 46 LEU B CA 1
ATOM 1435 C C . LEU B 1 46 ? -29.033 -1.328 1.438 1 65.7 46 LEU B C 1
ATOM 1437 O O . LEU B 1 46 ? -29.245 -2.417 0.899 1 65.7 46 LEU B O 1
ATOM 1441 N N . LEU B 1 47 ? -28.113 -0.442 1.117 1 74 47 LEU B N 1
ATOM 1442 C CA . LEU B 1 47 ? -27.463 -0.667 -0.169 1 74 47 LEU B CA 1
ATOM 1443 C C . LEU B 1 47 ? -26.104 -1.333 0.019 1 74 47 LEU B C 1
ATOM 1445 O O . LEU B 1 47 ? -25.445 -1.695 -0.959 1 74 47 LEU B O 1
ATOM 1449 N N . ARG B 1 48 ? -25.828 -1.637 1.365 1 82.04 48 ARG B N 1
ATOM 1450 C CA . ARG B 1 48 ? -24.555 -2.297 1.636 1 82.04 48 ARG B CA 1
ATOM 1451 C C . ARG B 1 48 ? -24.614 -3.775 1.262 1 82.04 48 ARG B C 1
ATOM 1453 O O . ARG B 1 48 ? -25.602 -4.454 1.55 1 82.04 48 ARG B O 1
ATOM 1460 N N . MET B 1 49 ? -23.729 -4.13 0.567 1 89.17 49 MET B N 1
ATOM 1461 C CA . MET B 1 49 ? -23.624 -5.528 0.161 1 89.17 49 MET B CA 1
ATOM 1462 C C . MET B 1 49 ? -23.316 -6.422 1.358 1 89.17 49 MET B C 1
ATOM 1464 O O . MET B 1 49 ? -22.691 -5.979 2.323 1 89.17 49 MET B O 1
ATOM 1468 N N . ASP B 1 50 ? -23.963 -7.543 1.382 1 95.78 50 ASP B N 1
ATOM 1469 C CA . ASP B 1 50 ? -23.472 -8.57 2.296 1 95.78 50 ASP B CA 1
ATOM 1470 C C . ASP B 1 50 ? -22.075 -9.039 1.897 1 95.78 50 ASP B C 1
ATOM 1472 O O . ASP B 1 50 ? -21.929 -9.906 1.032 1 95.78 50 ASP B O 1
ATOM 1476 N N . THR B 1 51 ? -21.118 -8.589 2.477 1 97.68 51 THR B N 1
ATOM 1477 C CA . THR B 1 51 ? -19.744 -8.772 2.025 1 97.68 51 THR B CA 1
ATOM 1478 C C . THR B 1 51 ? -19.288 -10.211 2.248 1 97.68 51 THR B C 1
ATOM 1480 O O . THR B 1 51 ? -18.464 -10.731 1.494 1 97.68 51 THR B O 1
ATOM 1483 N N . ASP B 1 52 ? -19.756 -10.845 3.331 1 97.81 52 ASP B N 1
ATOM 1484 C CA . ASP B 1 52 ? -19.425 -12.253 3.524 1 97.81 52 ASP B CA 1
ATOM 1485 C C . ASP B 1 52 ? -19.889 -13.094 2.336 1 97.81 52 ASP B C 1
ATOM 1487 O O . ASP B 1 52 ? -19.116 -13.883 1.788 1 97.81 52 ASP B O 1
ATOM 1491 N N . ASP B 1 53 ? -21.16 -12.945 1.979 1 97.87 53 ASP B N 1
ATOM 1492 C CA . ASP B 1 53 ? -21.716 -13.691 0.854 1 97.87 53 ASP B CA 1
ATOM 1493 C C . ASP B 1 53 ? -21.025 -13.31 -0.453 1 97.87 53 ASP B C 1
ATOM 1495 O O . ASP B 1 53 ? -20.798 -14.164 -1.313 1 97.87 53 ASP B O 1
ATOM 1499 N N . PHE B 1 54 ? -20.819 -12.023 -0.614 1 98.6 54 PHE B N 1
ATOM 1500 C CA . PHE B 1 54 ? -20.145 -11.542 -1.814 1 98.6 54 PHE B CA 1
ATOM 1501 C C . PHE B 1 54 ? -18.775 -12.193 -1.963 1 98.6 54 PHE B C 1
ATOM 1503 O O . PHE B 1 54 ? -18.437 -12.702 -3.034 1 98.6 54 PHE B O 1
ATOM 1510 N N . ALA B 1 55 ? -17.959 -12.255 -0.915 1 98.77 55 ALA B N 1
ATOM 1511 C CA . ALA B 1 55 ? -16.632 -12.864 -0.949 1 98.77 55 ALA B CA 1
ATOM 1512 C C . ALA B 1 55 ? -16.716 -14.342 -1.319 1 98.77 55 ALA B C 1
ATOM 1514 O O . ALA B 1 55 ? -16.001 -14.807 -2.21 1 98.77 55 ALA B O 1
ATOM 1515 N N . LYS B 1 56 ? -17.578 -15.019 -0.67 1 98.61 56 LYS B N 1
ATOM 1516 C CA . LYS B 1 56 ? -17.733 -16.449 -0.925 1 98.61 56 LYS B CA 1
ATOM 1517 C C . LYS B 1 56 ? -18.157 -16.707 -2.368 1 98.61 56 LYS B C 1
ATOM 1519 O O . LYS B 1 56 ? -17.615 -17.595 -3.03 1 98.61 56 LYS B O 1
ATOM 1524 N N . SER B 1 57 ? -19.096 -15.933 -2.812 1 98.67 57 SER B N 1
ATOM 1525 C CA . SER B 1 57 ? -19.586 -16.107 -4.175 1 98.67 57 SER B CA 1
ATOM 1526 C C . SER B 1 57 ? -18.478 -15.868 -5.196 1 98.67 57 SER B C 1
ATOM 1528 O O . SER B 1 57 ? -18.342 -16.624 -6.16 1 98.67 57 SER B O 1
ATOM 1530 N N . GLU B 1 58 ? -17.74 -14.797 -4.996 1 98.72 58 GLU B N 1
ATOM 1531 C CA . GLU B 1 58 ? -16.654 -14.477 -5.917 1 98.72 58 GLU B CA 1
ATOM 1532 C C . GLU B 1 58 ? -15.594 -15.575 -5.925 1 98.72 58 GLU B C 1
ATOM 1534 O O . GLU B 1 58 ? -15.101 -15.962 -6.987 1 98.72 58 GLU B O 1
ATOM 1539 N N . ILE B 1 59 ? -15.295 -16.083 -4.763 1 98.74 59 ILE B N 1
ATOM 1540 C CA . ILE B 1 59 ? -14.274 -17.113 -4.609 1 98.74 59 ILE B CA 1
ATOM 1541 C C . ILE B 1 59 ? -14.747 -18.41 -5.261 1 98.74 59 ILE B C 1
ATOM 1543 O O . ILE B 1 59 ? -13.959 -19.12 -5.891 1 98.74 59 ILE B O 1
ATOM 1547 N N . GLU B 1 60 ? -15.992 -18.678 -5.19 1 98.37 60 GLU B N 1
ATOM 1548 C CA . GLU B 1 60 ? -16.552 -19.916 -5.725 1 98.37 60 GLU B CA 1
ATOM 1549 C C . GLU B 1 60 ? -16.79 -19.81 -7.228 1 98.37 60 GLU B C 1
ATOM 1551 O O . GLU B 1 60 ? -16.72 -20.81 -7.945 1 98.37 60 GLU B O 1
ATOM 1556 N N . SER B 1 61 ? -17.005 -18.642 -7.75 1 98.55 61 SER B N 1
ATOM 1557 C CA . SER B 1 61 ? -17.466 -18.487 -9.126 1 98.55 61 SER B CA 1
ATOM 1558 C C . SER B 1 61 ? -16.303 -18.205 -10.071 1 98.55 61 SER B C 1
ATOM 1560 O O . SER B 1 61 ? -16.475 -18.195 -11.291 1 98.55 61 SER B O 1
ATOM 1562 N N . ASN B 1 62 ? -15.152 -17.918 -9.544 1 98.76 62 ASN B N 1
ATOM 1563 C CA . ASN B 1 62 ? -13.995 -17.586 -10.369 1 98.76 62 ASN B CA 1
ATOM 1564 C C . ASN B 1 62 ? -12.797 -18.471 -10.037 1 98.76 62 ASN B C 1
ATOM 1566 O O . ASN B 1 62 ? -12.575 -18.812 -8.874 1 98.76 62 ASN B O 1
ATOM 1570 N N . ASP B 1 63 ? -11.998 -18.805 -11.015 1 98.55 63 ASP B N 1
ATOM 1571 C CA . ASP B 1 63 ? -10.826 -19.652 -10.815 1 98.55 63 ASP B CA 1
ATOM 1572 C C . ASP B 1 63 ? -9.754 -18.925 -10.008 1 98.55 63 ASP B C 1
ATOM 1574 O O . ASP B 1 63 ? -9.031 -19.545 -9.225 1 98.55 63 ASP B O 1
ATOM 1578 N N . ILE B 1 64 ? -9.64 -17.645 -10.299 1 98.93 64 ILE B N 1
ATOM 1579 C CA . ILE B 1 64 ? -8.693 -16.806 -9.572 1 98.93 64 ILE B CA 1
ATOM 1580 C C . ILE B 1 64 ? -9.378 -15.511 -9.14 1 98.93 64 ILE B C 1
ATOM 1582 O O . ILE B 1 64 ? -9.969 -14.809 -9.963 1 98.93 64 ILE B O 1
ATOM 1586 N N . VAL B 1 65 ? -9.347 -15.162 -7.859 1 98.96 65 VAL B N 1
ATOM 1587 C CA . VAL B 1 65 ? -9.828 -13.889 -7.335 1 98.96 65 VAL B CA 1
ATOM 1588 C C . VAL B 1 65 ? -8.715 -13.2 -6.548 1 98.96 65 VAL B C 1
ATOM 1590 O O . VAL B 1 65 ? -8.061 -13.825 -5.709 1 98.96 65 VAL B O 1
ATOM 1593 N N . VAL B 1 66 ? -8.497 -12.001 -6.839 1 98.96 66 VAL B N 1
ATOM 1594 C CA . VAL B 1 66 ? -7.524 -11.171 -6.135 1 98.96 66 VAL B CA 1
ATOM 1595 C C . VAL B 1 66 ? -8.232 -9.986 -5.482 1 98.96 66 VAL B C 1
ATOM 1597 O O . VAL B 1 66 ? -8.77 -9.118 -6.174 1 98.96 66 VAL B O 1
ATOM 1600 N N . PHE B 1 67 ? -8.278 -10.001 -4.206 1 98.94 67 PHE B N 1
ATOM 1601 C CA . PHE B 1 67 ? -8.665 -8.794 -3.486 1 98.94 67 PHE B CA 1
ATOM 1602 C C . PHE B 1 67 ? -7.466 -7.876 -3.284 1 98.94 67 PHE B C 1
ATOM 1604 O O . PHE B 1 67 ? -6.44 -8.295 -2.744 1 98.94 67 PHE B O 1
ATOM 1611 N N . SER B 1 68 ? -7.599 -6.68 -3.703 1 98.66 68 SER B N 1
ATOM 1612 C CA . SER B 1 68 ? -6.47 -5.79 -3.956 1 98.66 68 SER B CA 1
ATOM 1613 C C . SER B 1 68 ? -6.781 -4.364 -3.514 1 98.66 68 SER B C 1
ATOM 1615 O O . SER B 1 68 ? -7.893 -4.076 -3.066 1 98.66 68 SER B O 1
ATOM 1617 N N . LYS B 1 69 ? -5.75 -3.559 -3.55 1 96.18 69 LYS B N 1
ATOM 1618 C CA . LYS B 1 69 ? -5.857 -2.103 -3.566 1 96.18 69 LYS B CA 1
ATOM 1619 C C . LYS B 1 69 ? -5.077 -1.507 -4.734 1 96.18 69 LYS B C 1
ATOM 1621 O O . LYS B 1 69 ? -3.987 -1.978 -5.065 1 96.18 69 LYS B O 1
ATOM 1626 N N . SER B 1 70 ? -5.631 -0.444 -5.287 1 95.49 70 SER B N 1
ATOM 1627 C CA . SER B 1 70 ? -5.17 0.027 -6.589 1 95.49 70 SER B CA 1
ATOM 1628 C C . SER B 1 70 ? -3.789 0.666 -6.488 1 95.49 70 SER B C 1
ATOM 1630 O O . SER B 1 70 ? -3.052 0.723 -7.475 1 95.49 70 SER B O 1
ATOM 1632 N N . TYR B 1 71 ? -3.466 1.038 -5.32 1 88.75 71 TYR B N 1
ATOM 1633 C CA . TYR B 1 71 ? -2.236 1.807 -5.164 1 88.75 71 TYR B CA 1
ATOM 1634 C C . TYR B 1 71 ? -1.089 0.914 -4.707 1 88.75 71 TYR B C 1
ATOM 1636 O O . TYR B 1 71 ? 0.057 1.362 -4.617 1 88.75 71 TYR B O 1
ATOM 1644 N N . CYS B 1 72 ? -1.317 -0.256 -4.39 1 94.76 72 CYS B N 1
ATOM 1645 C CA . CYS B 1 72 ? -0.358 -1.103 -3.691 1 94.76 72 CYS B CA 1
ATOM 1646 C C . CYS B 1 72 ? 0.556 -1.821 -4.676 1 94.76 72 CYS B C 1
ATOM 1648 O O . CYS B 1 72 ? 0.086 -2.584 -5.522 1 94.76 72 CYS B O 1
ATOM 1650 N N . PRO B 1 73 ? 1.794 -1.727 -4.557 1 94.19 73 PRO B N 1
ATOM 1651 C CA . PRO B 1 73 ? 2.708 -2.333 -5.529 1 94.19 73 PRO B CA 1
ATOM 1652 C C . PRO B 1 73 ? 2.714 -3.858 -5.461 1 94.19 73 PRO B C 1
ATOM 1654 O O . PRO B 1 73 ? 2.917 -4.524 -6.479 1 94.19 73 PRO B O 1
ATOM 1657 N N . PHE B 1 74 ? 2.539 -4.373 -4.305 1 97.14 74 PHE B N 1
ATOM 1658 C CA . PHE B 1 74 ? 2.452 -5.823 -4.186 1 97.14 74 PHE B CA 1
ATOM 1659 C C . PHE B 1 74 ? 1.224 -6.354 -4.917 1 97.14 74 PHE B C 1
ATOM 1661 O O . PHE B 1 74 ? 1.272 -7.426 -5.523 1 97.14 74 PHE B O 1
ATOM 1668 N N . CYS B 1 75 ? 0.155 -5.626 -4.826 1 98.49 75 CYS B N 1
ATOM 1669 C CA . CYS B 1 75 ? -1.04 -5.979 -5.584 1 98.49 75 CYS B CA 1
ATOM 1670 C C . CYS B 1 75 ? -0.768 -5.939 -7.083 1 98.49 75 CYS B C 1
ATOM 1672 O O . CYS B 1 75 ? -1.203 -6.825 -7.82 1 98.49 75 CYS B O 1
ATOM 1674 N N . LYS B 1 76 ? -0.083 -4.945 -7.536 1 97.8 76 LYS B N 1
ATOM 1675 C CA . LYS B 1 76 ? 0.285 -4.862 -8.947 1 97.8 76 LYS B CA 1
ATOM 1676 C C . LYS B 1 76 ? 1.133 -6.06 -9.364 1 97.8 76 LYS B C 1
ATOM 1678 O O . LYS B 1 76 ? 0.909 -6.647 -10.425 1 97.8 76 LYS B O 1
ATOM 1683 N N . SER B 1 77 ? 2.055 -6.385 -8.523 1 98.2 77 SER B N 1
ATOM 1684 C CA . SER B 1 77 ? 2.925 -7.521 -8.809 1 98.2 77 SER B CA 1
ATOM 1685 C C . SER B 1 77 ? 2.125 -8.813 -8.933 1 98.2 77 SER B C 1
ATOM 1687 O O . SER B 1 77 ? 2.363 -9.612 -9.841 1 98.2 77 SER B O 1
ATOM 1689 N N . THR B 1 78 ? 1.227 -9.016 -8.022 1 98.81 78 THR B N 1
ATOM 1690 C CA . THR B 1 78 ? 0.376 -10.2 -8.058 1 98.81 78 THR B CA 1
ATOM 1691 C C . THR B 1 78 ? -0.445 -10.236 -9.344 1 98.81 78 THR B C 1
ATOM 1693 O O . THR B 1 78 ? -0.531 -11.275 -10.002 1 98.81 78 THR B O 1
ATOM 1696 N N . LYS B 1 79 ? -1.033 -9.154 -9.688 1 98.84 79 LYS B N 1
ATOM 1697 C CA . LYS B 1 79 ? -1.83 -9.073 -10.909 1 98.84 79 LYS B CA 1
ATOM 1698 C C . LYS B 1 79 ? -0.966 -9.301 -12.146 1 98.84 79 LYS B C 1
ATOM 1700 O O . LYS B 1 79 ? -1.391 -9.966 -13.093 1 98.84 79 LYS B O 1
ATOM 1705 N N . GLU B 1 80 ? 0.197 -8.794 -12.163 1 98.81 80 GLU B N 1
ATOM 1706 C CA . GLU B 1 80 ? 1.124 -8.981 -13.275 1 98.81 80 GLU B CA 1
ATOM 1707 C C . GLU B 1 80 ? 1.489 -10.453 -13.448 1 98.81 80 GLU B C 1
ATOM 1709 O O . GLU B 1 80 ? 1.637 -10.933 -14.573 1 98.81 80 GLU B O 1
ATOM 1714 N N . LEU B 1 81 ? 1.681 -11.094 -12.366 1 98.62 81 LEU B N 1
ATOM 1715 C CA . LEU B 1 81 ? 1.986 -12.519 -12.423 1 98.62 81 LEU B CA 1
ATOM 1716 C C . LEU B 1 81 ? 0.914 -13.275 -13.201 1 98.62 81 LEU B C 1
ATOM 1718 O O . LEU B 1 81 ? 1.229 -14.057 -14.1 1 98.62 81 LEU B O 1
ATOM 1722 N N . PHE B 1 82 ? -0.359 -13.063 -12.891 1 98.64 82 PHE B N 1
ATOM 1723 C CA . PHE B 1 82 ? -1.448 -13.774 -13.55 1 98.64 82 PHE B CA 1
ATOM 1724 C C . PHE B 1 82 ? -1.58 -13.334 -15.004 1 98.64 82 PHE B C 1
ATOM 1726 O O . PHE B 1 82 ? -1.925 -14.139 -15.872 1 98.64 82 PHE B O 1
ATOM 1733 N N . THR B 1 83 ? -1.294 -12.105 -15.289 1 98.63 83 THR B N 1
ATOM 1734 C CA . THR B 1 83 ? -1.264 -11.618 -16.664 1 98.63 83 THR B CA 1
ATOM 1735 C C . THR B 1 83 ? -0.163 -12.312 -17.46 1 98.63 83 THR B C 1
ATOM 1737 O O . THR B 1 83 ? -0.388 -12.75 -18.59 1 98.63 83 THR B O 1
ATOM 1740 N N . ASP B 1 84 ? 0.961 -12.45 -16.858 1 97.67 84 ASP B N 1
ATOM 1741 C CA . ASP B 1 84 ? 2.107 -13.068 -17.516 1 97.67 84 ASP B CA 1
ATOM 1742 C C . ASP B 1 84 ? 1.856 -14.551 -17.78 1 97.67 84 ASP B C 1
ATOM 1744 O O . ASP B 1 84 ? 2.342 -15.102 -18.77 1 97.67 84 ASP B O 1
ATOM 1748 N N . LEU B 1 85 ? 1.185 -15.134 -16.863 1 96.73 85 LEU B N 1
ATOM 1749 C CA . LEU B 1 85 ? 0.851 -16.546 -17.018 1 96.73 85 LEU B CA 1
ATOM 1750 C C . LEU B 1 85 ? -0.227 -16.736 -18.079 1 96.73 85 LEU B C 1
ATOM 1752 O O . LEU B 1 85 ? -0.515 -17.865 -18.483 1 96.73 85 LEU B O 1
ATOM 1756 N N . GLY B 1 86 ? -0.866 -15.601 -18.475 1 97.02 86 GLY B N 1
ATOM 1757 C CA . GLY B 1 86 ? -1.873 -15.665 -19.522 1 97.02 86 GLY B CA 1
ATOM 1758 C C . GLY B 1 86 ? -3.196 -16.233 -19.044 1 97.02 86 GLY B C 1
ATOM 1759 O O . GLY B 1 86 ? -3.916 -16.875 -19.812 1 97.02 86 GLY B O 1
ATOM 1760 N N . VAL B 1 87 ? -3.495 -16.029 -17.784 1 97.52 87 VAL B N 1
ATOM 1761 C CA . VAL B 1 87 ? -4.734 -16.571 -17.236 1 97.52 87 VAL B CA 1
ATOM 1762 C C . VAL B 1 87 ? -5.676 -15.43 -16.861 1 97.52 87 VAL B C 1
ATOM 1764 O O . VAL B 1 87 ? -5.228 -14.332 -16.522 1 97.52 87 VAL B O 1
ATOM 1767 N N . ASP B 1 88 ? -6.961 -15.675 -16.942 1 97.81 88 ASP B N 1
ATOM 1768 C CA . ASP B 1 88 ? -7.958 -14.705 -16.5 1 97.81 88 ASP B CA 1
ATOM 1769 C C . ASP B 1 88 ? -8.101 -14.718 -14.979 1 97.81 88 ASP B C 1
ATOM 1771 O O . ASP B 1 88 ? -8.039 -15.779 -14.354 1 97.81 88 ASP B O 1
ATOM 1775 N N . PHE B 1 89 ? -8.341 -13.619 -14.473 1 98.78 89 PHE B N 1
ATOM 1776 C CA . PHE B 1 89 ? -8.561 -13.511 -13.035 1 98.78 89 PHE B CA 1
ATOM 1777 C C . PHE B 1 89 ? -9.444 -12.312 -12.71 1 98.78 89 PHE B C 1
ATOM 1779 O O . PHE B 1 89 ? -9.437 -11.315 -13.436 1 98.78 89 PHE B O 1
ATOM 1786 N N . LYS B 1 90 ? -10.233 -12.459 -11.597 1 98.91 90 LYS B N 1
ATOM 1787 C CA . LYS B 1 90 ? -11.096 -11.391 -11.101 1 98.91 90 LYS B CA 1
ATOM 1788 C C . LYS B 1 90 ? -10.374 -10.538 -10.062 1 98.91 90 LYS B C 1
ATOM 1790 O O . LYS B 1 90 ? -9.685 -11.068 -9.187 1 98.91 90 LYS B O 1
ATOM 1795 N N . VAL B 1 91 ? -10.551 -9.244 -10.214 1 98.91 91 VAL B N 1
ATOM 1796 C CA . VAL B 1 91 ? -9.93 -8.327 -9.264 1 98.91 91 VAL B CA 1
ATOM 1797 C C . VAL B 1 91 ? -11.006 -7.493 -8.571 1 98.91 91 VAL B C 1
ATOM 1799 O O . VAL B 1 91 ? -11.94 -7.013 -9.217 1 98.91 91 VAL B O 1
ATOM 1802 N N . HIS B 1 92 ? -10.877 -7.366 -7.29 1 98.88 92 HIS B N 1
ATOM 1803 C CA . HIS B 1 92 ? -11.672 -6.407 -6.531 1 98.88 92 HIS B CA 1
ATOM 1804 C C . HIS B 1 92 ? -10.782 -5.396 -5.817 1 98.88 92 HIS B C 1
ATOM 1806 O O . HIS B 1 92 ? -10.063 -5.748 -4.88 1 98.88 92 HIS B O 1
ATOM 1812 N N . GLU B 1 93 ? -10.919 -4.187 -6.363 1 98.53 93 GLU B N 1
ATOM 1813 C CA . GLU B 1 93 ? -10.191 -3.101 -5.715 1 98.53 93 GLU B CA 1
ATOM 1814 C C . GLU B 1 93 ? -10.957 -2.565 -4.509 1 98.53 93 GLU B C 1
ATOM 1816 O O . GLU B 1 93 ? -11.879 -1.761 -4.66 1 98.53 93 GLU B O 1
ATOM 1821 N N . LEU B 1 94 ? -10.452 -2.895 -3.329 1 98.26 94 LEU B N 1
ATOM 1822 C CA . LEU B 1 94 ? -11.198 -2.607 -2.109 1 98.26 94 LEU B CA 1
ATOM 1823 C C . LEU B 1 94 ? -11.277 -1.104 -1.861 1 98.26 94 LEU B C 1
ATOM 1825 O O . LEU B 1 94 ? -12.274 -0.61 -1.331 1 98.26 94 LEU B O 1
ATOM 1829 N N . ASP B 1 95 ? -10.209 -0.375 -2.248 1 94.7 95 ASP B N 1
ATOM 1830 C CA . ASP B 1 95 ? -10.146 1.063 -2.006 1 94.7 95 ASP B CA 1
ATOM 1831 C C . ASP B 1 95 ? -11.101 1.817 -2.929 1 94.7 95 ASP B C 1
ATOM 1833 O O . ASP B 1 95 ? -11.36 3.005 -2.727 1 94.7 95 ASP B O 1
ATOM 1837 N N . GLN B 1 96 ? -11.752 1.136 -3.853 1 96.93 96 GLN B N 1
ATOM 1838 C CA . GLN B 1 96 ? -12.642 1.775 -4.816 1 96.93 96 GLN B CA 1
ATOM 1839 C C . GLN B 1 96 ? -14.082 1.308 -4.628 1 96.93 96 GLN B C 1
ATOM 1841 O O . GLN B 1 96 ? -14.94 1.567 -5.475 1 96.93 96 GLN B O 1
ATOM 1846 N N . MET B 1 97 ? -14.344 0.705 -3.485 1 96.88 97 MET B N 1
ATOM 1847 C CA . MET B 1 97 ? -15.662 0.121 -3.253 1 96.88 97 MET B CA 1
ATOM 1848 C C . MET B 1 97 ? -16.4 0.865 -2.145 1 96.88 97 MET B C 1
ATOM 1850 O O . MET B 1 97 ? -17.281 0.302 -1.493 1 96.88 97 MET B O 1
ATOM 1854 N N . GLY B 1 98 ? -16.011 2.069 -1.866 1 93.35 98 GLY B N 1
ATOM 1855 C CA . GLY B 1 98 ? -16.654 2.829 -0.806 1 93.35 98 GLY B CA 1
ATOM 1856 C C . GLY B 1 98 ? -16.627 2.121 0.536 1 93.35 98 GLY B C 1
ATOM 1857 O O . GLY B 1 98 ? -15.613 1.53 0.911 1 93.35 98 GLY B O 1
ATOM 1858 N N . ASP B 1 99 ? -17.688 2.125 1.284 1 92.66 99 ASP B N 1
ATOM 1859 C CA . ASP B 1 99 ? -17.771 1.532 2.615 1 92.66 99 ASP B CA 1
ATOM 1860 C C . ASP B 1 99 ? -17.723 0.007 2.541 1 92.66 99 ASP B C 1
ATOM 1862 O O . ASP B 1 99 ? -17.439 -0.66 3.538 1 92.66 99 ASP B O 1
ATOM 1866 N N . ASP B 1 100 ? -17.996 -0.52 1.368 1 96.52 100 ASP B N 1
ATOM 1867 C CA . ASP B 1 100 ? -17.969 -1.971 1.213 1 96.52 100 ASP B CA 1
ATOM 1868 C C . ASP B 1 100 ? -16.536 -2.498 1.22 1 96.52 100 ASP B C 1
ATOM 1870 O O . ASP B 1 100 ? -16.297 -3.659 1.558 1 96.52 100 ASP B O 1
ATOM 1874 N N . GLY B 1 101 ? -15.615 -1.647 0.877 1 96.92 101 GLY B N 1
ATOM 1875 C CA . GLY B 1 101 ? -14.22 -2.058 0.863 1 96.92 101 GLY B CA 1
ATOM 1876 C C . GLY B 1 101 ? -13.728 -2.546 2.213 1 96.92 101 GLY B C 1
ATOM 1877 O O . GLY B 1 101 ? -13.364 -3.714 2.362 1 96.92 101 GLY B O 1
ATOM 1878 N N . PRO B 1 102 ? -13.828 -1.655 3.212 1 95.83 102 PRO B N 1
ATOM 1879 C CA . PRO B 1 102 ? -13.424 -2.067 4.558 1 95.83 102 PRO B CA 1
ATOM 1880 C C . PRO B 1 102 ? -14.25 -3.236 5.091 1 95.83 102 PRO B C 1
ATOM 1882 O O . PRO B 1 102 ? -13.716 -4.113 5.774 1 95.83 102 PRO B O 1
ATOM 1885 N N . ALA B 1 103 ? -15.532 -3.251 4.776 1 97.5 103 ALA B N 1
ATOM 1886 C CA . ALA B 1 103 ? -16.384 -4.356 5.209 1 97.5 103 ALA B CA 1
ATOM 1887 C C . ALA B 1 103 ? -15.952 -5.668 4.561 1 97.5 103 ALA B C 1
ATOM 1889 O O . ALA B 1 103 ? -15.934 -6.714 5.215 1 97.5 103 ALA B O 1
ATOM 1890 N N . LEU B 1 104 ? -15.631 -5.631 3.297 1 98.47 104 LEU B N 1
ATOM 1891 C CA . LEU B 1 104 ? -15.159 -6.821 2.597 1 98.47 104 LEU B CA 1
ATOM 1892 C C . LEU B 1 104 ? -13.81 -7.276 3.145 1 98.47 104 LEU B C 1
ATOM 1894 O O . LEU B 1 104 ? -13.574 -8.475 3.309 1 98.47 104 LEU B O 1
ATOM 1898 N N . GLN B 1 105 ? -12.964 -6.367 3.403 1 98.23 105 GLN B N 1
ATOM 1899 C CA . GLN B 1 105 ? -11.681 -6.717 4.003 1 98.23 105 GLN B CA 1
ATOM 1900 C C . GLN B 1 105 ? -11.874 -7.419 5.344 1 98.23 105 GLN B C 1
ATOM 1902 O O . GLN B 1 105 ? -11.15 -8.364 5.666 1 98.23 105 GLN B O 1
ATOM 1907 N N . ALA B 1 106 ? -12.853 -6.973 6.154 1 97.95 106 ALA B N 1
ATOM 1908 C CA . ALA B 1 106 ? -13.171 -7.628 7.42 1 97.95 106 ALA B CA 1
ATOM 1909 C C . ALA B 1 106 ? -13.68 -9.048 7.19 1 97.95 106 ALA B C 1
ATOM 1911 O O . ALA B 1 106 ? -13.328 -9.968 7.933 1 97.95 106 ALA B O 1
ATOM 1912 N N . SER B 1 107 ? -14.45 -9.193 6.205 1 98.62 107 SER B N 1
ATOM 1913 C CA . SER B 1 107 ? -14.943 -10.52 5.852 1 98.62 107 SER B CA 1
ATOM 1914 C C . SER B 1 107 ? -13.798 -11.449 5.462 1 98.62 107 SER B C 1
ATOM 1916 O O . SER B 1 107 ? -13.766 -12.61 5.875 1 98.62 107 SER B O 1
ATOM 1918 N N . LEU B 1 108 ? -12.876 -10.928 4.681 1 98.74 108 LEU B N 1
ATOM 1919 C CA . LEU B 1 108 ? -11.712 -11.706 4.269 1 98.74 108 LEU B CA 1
ATOM 1920 C C . LEU B 1 108 ? -10.876 -12.114 5.477 1 98.74 108 LEU B C 1
ATOM 1922 O O . LEU B 1 108 ? -10.385 -13.243 5.546 1 98.74 108 LEU B O 1
ATOM 1926 N N . PHE B 1 109 ? -10.733 -11.22 6.399 1 98.75 109 PHE B N 1
ATOM 1927 C CA . PHE B 1 109 ? -9.979 -11.525 7.61 1 98.75 109 PHE B CA 1
ATOM 1928 C C . PHE B 1 109 ? -10.612 -12.688 8.363 1 98.75 109 PHE B C 1
ATOM 1930 O O . PHE B 1 109 ? -9.91 -13.585 8.835 1 98.75 109 PHE B O 1
ATOM 1937 N N . LYS B 1 110 ? -11.884 -12.641 8.448 1 98.31 110 LYS B N 1
ATOM 1938 C CA . LYS B 1 110 ? -12.593 -13.73 9.112 1 98.31 110 LYS B CA 1
ATOM 1939 C C . LYS B 1 110 ? -12.306 -15.067 8.434 1 98.31 110 LYS B C 1
ATOM 1941 O O . LYS B 1 110 ? -12.153 -16.09 9.105 1 98.31 110 LYS B O 1
ATOM 1946 N N . MET B 1 111 ? -12.191 -15.048 7.167 1 98.21 111 MET B N 1
ATOM 1947 C CA . MET B 1 111 ? -12.069 -16.267 6.373 1 98.21 111 MET B CA 1
ATOM 1948 C C . MET B 1 111 ? -10.624 -16.753 6.341 1 98.21 111 MET B C 1
ATOM 1950 O O . MET B 1 111 ? -10.371 -17.957 6.275 1 98.21 111 MET B O 1
ATOM 1954 N N . THR B 1 112 ? -9.69 -15.815 6.411 1 98.68 112 THR B N 1
ATOM 1955 C CA . THR B 1 112 ? -8.331 -16.204 6.053 1 98.68 112 THR B CA 1
ATOM 1956 C C . THR B 1 112 ? -7.354 -15.849 7.171 1 98.68 112 THR B C 1
ATOM 1958 O O . THR B 1 112 ? -6.203 -16.29 7.16 1 98.68 112 THR B O 1
ATOM 1961 N N . ASN B 1 113 ? -7.819 -15.027 8.126 1 98.44 113 ASN B N 1
ATOM 1962 C CA . ASN B 1 113 ? -6.99 -14.481 9.195 1 98.44 113 ASN B CA 1
ATOM 1963 C C . ASN B 1 113 ? -5.906 -13.557 8.648 1 98.44 113 ASN B C 1
ATOM 1965 O O . ASN B 1 113 ? -4.846 -13.408 9.259 1 98.44 113 ASN B O 1
ATOM 1969 N N . GLN B 1 114 ? -6.096 -13.096 7.463 1 97.46 114 GLN B N 1
ATOM 1970 C CA . GLN B 1 114 ? -5.187 -12.152 6.821 1 97.46 114 GLN B CA 1
ATOM 1971 C C . GLN B 1 114 ? -5.845 -10.786 6.649 1 97.46 114 GLN B C 1
ATOM 1973 O O . GLN B 1 114 ? -6.843 -10.657 5.936 1 97.46 114 GLN B O 1
ATOM 1978 N N . LYS B 1 115 ? -5.28 -9.769 7.11 1 94.82 115 LYS B N 1
ATOM 1979 C CA . LYS B 1 115 ? -5.824 -8.416 7.044 1 94.82 115 LYS B CA 1
ATOM 1980 C C . LYS B 1 115 ? -5.215 -7.633 5.884 1 94.82 115 LYS B C 1
ATOM 1982 O O . LYS B 1 115 ? -5.725 -6.577 5.504 1 94.82 115 LYS B O 1
ATOM 1987 N N . THR B 1 116 ? -4.144 -8.182 5.244 1 95.57 116 THR B N 1
ATOM 1988 C CA . THR B 1 116 ? -3.38 -7.469 4.227 1 95.57 116 THR B CA 1
ATOM 1989 C C . THR B 1 116 ? -3.891 -7.807 2.829 1 95.57 116 THR B C 1
ATOM 1991 O O . THR B 1 116 ? -4.741 -8.686 2.67 1 95.57 116 THR B O 1
ATOM 1994 N N . VAL B 1 117 ? -3.482 -6.997 1.907 1 97.66 117 VAL B N 1
ATOM 1995 C CA . VAL B 1 117 ? -3.684 -7.276 0.49 1 97.66 117 VAL B CA 1
ATOM 1996 C C . VAL B 1 117 ? -2.333 -7.371 -0.216 1 97.66 117 VAL B C 1
ATOM 1998 O O . VAL B 1 117 ? -1.33 -6.85 0.276 1 97.66 117 VAL B O 1
ATOM 2001 N N . PRO B 1 118 ? -2.337 -8.011 -1.227 1 98.42 118 PRO B N 1
ATOM 2002 C CA . PRO B 1 118 ? -3.411 -8.768 -1.875 1 98.42 118 PRO B CA 1
ATOM 2003 C C . PRO B 1 118 ? -3.804 -10.02 -1.095 1 98.42 118 PRO B C 1
ATOM 2005 O O . PRO B 1 118 ? -2.969 -10.609 -0.404 1 98.42 118 PRO B O 1
ATOM 2008 N N . ASN B 1 119 ? -5.065 -10.357 -1.145 1 98.89 119 ASN B N 1
ATOM 2009 C CA . ASN B 1 119 ? -5.619 -11.624 -0.679 1 98.89 119 ASN B CA 1
ATOM 2010 C C . ASN B 1 119 ? -6.09 -12.492 -1.843 1 98.89 119 ASN B C 1
ATOM 2012 O O . ASN B 1 119 ? -7.076 -12.166 -2.506 1 98.89 119 ASN B O 1
ATOM 2016 N N . VAL B 1 120 ? -5.426 -13.628 -2.077 1 98.94 120 VAL B N 1
ATOM 2017 C CA . VAL B 1 120 ? -5.541 -14.342 -3.344 1 98.94 120 VAL B CA 1
ATOM 2018 C C . VAL B 1 120 ? -6.184 -15.708 -3.111 1 98.94 120 VAL B C 1
ATOM 2020 O O . VAL B 1 120 ? -5.79 -16.438 -2.198 1 98.94 120 VAL B O 1
ATOM 2023 N N . PHE B 1 121 ? -7.082 -15.99 -3.931 1 98.93 121 PHE B N 1
ATOM 2024 C CA . PHE B 1 121 ? -7.73 -17.296 -3.977 1 98.93 121 PHE B CA 1
ATOM 2025 C C . PHE B 1 121 ? -7.607 -17.913 -5.365 1 98.93 121 PHE B C 1
ATOM 2027 O O . PHE B 1 121 ? -7.797 -17.229 -6.373 1 98.93 121 PHE B O 1
ATOM 2034 N N . VAL B 1 122 ? -7.286 -19.192 -5.41 1 98.85 122 VAL B N 1
ATOM 2035 C CA . VAL B 1 122 ? -7.207 -19.971 -6.641 1 98.85 122 VAL B CA 1
ATOM 2036 C C . VAL B 1 122 ? -8.029 -21.25 -6.497 1 98.85 122 VAL B C 1
ATOM 2038 O O . VAL B 1 122 ? -7.787 -22.052 -5.591 1 98.85 122 VAL B O 1
ATOM 2041 N N . LYS B 1 123 ? -8.976 -21.359 -7.371 1 98.5 123 LYS B N 1
ATOM 2042 C CA . LYS B 1 123 ? -9.861 -22.519 -7.353 1 98.5 123 LYS B CA 1
ATOM 2043 C C . LYS B 1 123 ? -10.473 -22.723 -5.97 1 98.5 123 LYS B C 1
ATOM 2045 O O . LYS B 1 123 ? -10.488 -23.841 -5.451 1 98.5 123 LYS B O 1
ATOM 2050 N N . GLY B 1 124 ? -10.814 -21.623 -5.352 1 98.53 124 GLY B N 1
ATOM 2051 C CA . GLY B 1 124 ? -11.519 -21.666 -4.081 1 98.53 124 GLY B CA 1
ATOM 2052 C C . GLY B 1 124 ? -10.59 -21.794 -2.888 1 98.53 124 GLY B C 1
ATOM 2053 O O . GLY B 1 124 ? -11.034 -21.736 -1.74 1 98.53 124 GLY B O 1
ATOM 2054 N N . GLN B 1 125 ? -9.308 -21.91 -3.122 1 98.38 125 GLN B N 1
ATOM 2055 C CA . GLN B 1 125 ? -8.327 -22.077 -2.055 1 98.38 125 GLN B CA 1
ATOM 2056 C C . GLN B 1 125 ? -7.563 -20.78 -1.802 1 98.38 125 GLN B C 1
ATOM 2058 O O . GLN B 1 125 ? -7.139 -20.109 -2.745 1 98.38 125 GLN B O 1
ATOM 2063 N N . HIS B 1 126 ? -7.4 -20.531 -0.589 1 98.84 126 HIS B N 1
ATOM 2064 C CA . HIS B 1 126 ? -6.605 -19.37 -0.204 1 98.84 126 HIS B CA 1
ATOM 2065 C C . HIS B 1 126 ? -5.115 -19.639 -0.383 1 98.84 126 HIS B C 1
ATOM 2067 O O . HIS B 1 126 ? -4.565 -20.551 0.239 1 98.84 126 HIS B O 1
ATOM 2073 N N . ILE B 1 127 ? -4.432 -18.821 -1.189 1 98.7 127 ILE B N 1
ATOM 2074 C CA . ILE B 1 127 ? -2.999 -18.936 -1.437 1 98.7 127 ILE B CA 1
ATOM 2075 C C . ILE B 1 127 ? -2.235 -18.017 -0.487 1 98.7 127 ILE B C 1
ATOM 2077 O O . ILE B 1 127 ? -1.139 -18.356 -0.033 1 98.7 127 ILE B O 1
ATOM 2081 N N . GLY B 1 128 ? -2.861 -16.822 -0.291 1 98.51 128 GLY B N 1
ATOM 2082 C CA . GLY B 1 128 ? -2.204 -15.827 0.541 1 98.51 128 GLY B CA 1
ATOM 2083 C C . GLY B 1 128 ? -1.982 -14.506 -0.172 1 98.51 128 GLY B C 1
ATOM 2084 O O . GLY B 1 128 ? -2.821 -14.074 -0.965 1 98.51 128 GLY B O 1
ATOM 2085 N N . GLY B 1 129 ? -0.907 -13.849 0.296 1 98.13 129 GLY B N 1
ATOM 2086 C CA . GLY B 1 129 ? -0.532 -12.579 -0.306 1 98.13 129 GLY B CA 1
ATOM 2087 C C . GLY B 1 129 ? 0.423 -12.731 -1.474 1 98.13 129 GLY B C 1
ATOM 2088 O O . GLY B 1 129 ? 0.511 -13.804 -2.076 1 98.13 129 GLY B O 1
ATOM 2089 N N . ASN B 1 130 ? 1.11 -11.678 -1.689 1 98.44 130 ASN B N 1
ATOM 2090 C CA . ASN B 1 130 ? 2.013 -11.642 -2.835 1 98.44 130 ASN B CA 1
ATOM 2091 C C . ASN B 1 130 ? 3.133 -12.669 -2.7 1 98.44 130 ASN B C 1
ATOM 2093 O O . ASN B 1 130 ? 3.402 -13.427 -3.634 1 98.44 130 ASN B O 1
ATOM 2097 N N . ASP B 1 131 ? 3.749 -12.721 -1.52 1 97.52 131 ASP B N 1
ATOM 2098 C CA . ASP B 1 131 ? 4.883 -13.62 -1.332 1 97.52 131 ASP B CA 1
ATOM 2099 C C . ASP B 1 131 ? 4.472 -15.075 -1.547 1 97.52 131 ASP B C 1
ATOM 2101 O O . ASP B 1 131 ? 5.179 -15.833 -2.215 1 97.52 131 ASP B O 1
ATOM 2105 N N . ASN B 1 132 ? 3.343 -15.434 -1.01 1 98.6 132 ASN B N 1
ATOM 2106 C CA . ASN B 1 132 ? 2.849 -16.797 -1.173 1 98.6 132 ASN B CA 1
ATOM 2107 C C . ASN B 1 132 ? 2.508 -17.099 -2.63 1 98.6 132 ASN B C 1
ATOM 2109 O O . ASN B 1 132 ? 2.816 -18.18 -3.133 1 98.6 132 ASN B O 1
ATOM 2113 N N . THR B 1 133 ? 1.947 -16.192 -3.306 1 98.74 133 THR B N 1
ATOM 2114 C CA . THR B 1 133 ? 1.538 -16.376 -4.694 1 98.74 133 THR B CA 1
ATOM 2115 C C . THR B 1 133 ? 2.756 -16.489 -5.607 1 98.74 133 THR B C 1
ATOM 2117 O O . THR B 1 133 ? 2.811 -17.366 -6.471 1 98.74 133 THR B O 1
ATOM 2120 N N . GLN B 1 134 ? 3.711 -15.65 -5.377 1 98.68 134 GLN B N 1
ATOM 212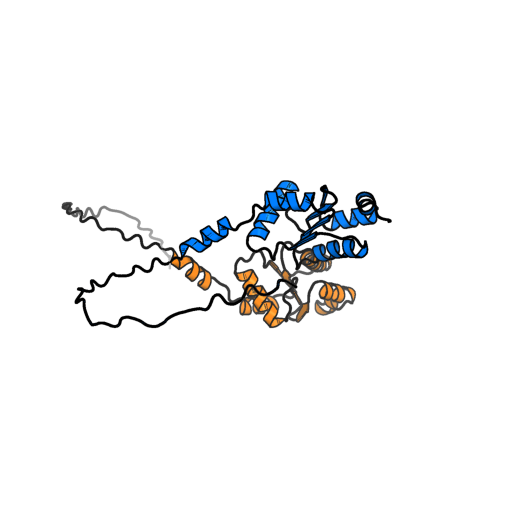1 C CA . GLN B 1 134 ? 4.946 -15.72 -6.153 1 98.68 134 GLN B CA 1
ATOM 2122 C C . GLN B 1 134 ? 5.659 -17.051 -5.933 1 98.68 134 GLN B C 1
ATOM 2124 O O . GLN B 1 134 ? 6.147 -17.664 -6.884 1 98.68 134 GLN B O 1
ATOM 2129 N N . ALA B 1 135 ? 5.696 -17.449 -4.695 1 98.69 135 ALA B N 1
ATOM 2130 C CA . ALA B 1 135 ? 6.352 -18.714 -4.372 1 98.69 135 ALA B CA 1
ATOM 2131 C C . ALA B 1 135 ? 5.642 -19.887 -5.042 1 98.69 135 ALA B C 1
ATOM 2133 O O . ALA B 1 135 ? 6.289 -20.774 -5.603 1 98.69 135 ALA B O 1
ATOM 2134 N N . ALA B 1 136 ? 4.354 -19.849 -4.965 1 98.46 136 ALA B N 1
ATOM 2135 C CA . ALA B 1 136 ? 3.571 -20.913 -5.589 1 98.46 136 ALA B CA 1
ATOM 2136 C C . ALA B 1 136 ? 3.818 -20.965 -7.094 1 98.46 136 ALA B C 1
ATOM 2138 O O . ALA B 1 136 ? 3.88 -22.048 -7.682 1 98.46 136 ALA B O 1
ATOM 2139 N N . ALA B 1 137 ? 3.952 -19.859 -7.727 1 98.22 137 ALA B N 1
ATOM 2140 C CA . ALA B 1 137 ? 4.222 -19.806 -9.161 1 98.22 137 ALA B CA 1
ATOM 2141 C C . ALA B 1 137 ? 5.615 -20.343 -9.478 1 98.22 137 ALA B C 1
ATOM 2143 O O . ALA B 1 137 ? 5.786 -21.132 -10.41 1 98.22 137 ALA B O 1
ATOM 2144 N N . LYS B 1 138 ? 6.554 -19.921 -8.692 1 98 138 LYS B N 1
ATOM 2145 C CA . LYS B 1 138 ? 7.94 -20.328 -8.908 1 98 138 LYS B CA 1
ATOM 2146 C C . LYS B 1 138 ? 8.104 -21.835 -8.734 1 98 138 LYS B C 1
ATOM 2148 O O . LYS B 1 138 ? 8.888 -22.465 -9.447 1 98 138 LYS B O 1
ATOM 2153 N N . GLU B 1 139 ? 7.361 -22.39 -7.873 1 97.45 139 GLU B N 1
ATOM 2154 C CA . GLU B 1 139 ? 7.459 -23.811 -7.549 1 97.45 139 GLU B CA 1
ATOM 2155 C C . GLU B 1 139 ? 6.585 -24.649 -8.478 1 97.45 139 GLU B C 1
ATOM 2157 O O . GLU B 1 139 ? 6.572 -25.878 -8.384 1 97.45 139 GLU B O 1
ATOM 2162 N N . GLY B 1 140 ? 5.846 -24.013 -9.238 1 97.27 140 GLY B N 1
ATOM 2163 C CA . GLY B 1 140 ? 5.01 -24.716 -10.198 1 97.27 140 GLY B CA 1
ATOM 2164 C C . GLY B 1 140 ? 3.67 -25.137 -9.626 1 97.27 140 GLY B C 1
ATOM 2165 O O . GLY B 1 140 ? 2.847 -25.728 -10.329 1 97.27 140 GLY B O 1
ATOM 2166 N N . LYS B 1 141 ? 3.412 -24.835 -8.444 1 97.35 141 LYS B N 1
ATOM 2167 C CA . LYS B 1 141 ? 2.174 -25.227 -7.776 1 97.35 141 LYS B CA 1
ATOM 2168 C C . LYS B 1 141 ? 0.975 -24.489 -8.363 1 97.35 141 LYS B C 1
ATOM 2170 O O . LYS B 1 141 ? -0.1 -25.07 -8.527 1 97.35 141 LYS B O 1
ATOM 2175 N N . LEU B 1 142 ? 1.159 -23.253 -8.596 1 97.6 142 LEU B N 1
ATOM 2176 C CA . LEU B 1 142 ? 0.089 -22.448 -9.175 1 97.6 142 LEU B CA 1
ATOM 2177 C C . LEU B 1 142 ? -0.323 -22.992 -10.539 1 97.6 142 LEU B C 1
ATOM 2179 O O . LEU B 1 142 ? -1.516 -23.121 -10.826 1 97.6 142 LEU B O 1
ATOM 2183 N N . GLN B 1 143 ? 0.629 -23.303 -11.319 1 97.02 143 GLN B N 1
ATOM 2184 C CA . GLN B 1 143 ? 0.386 -23.873 -12.64 1 97.02 143 GLN B CA 1
ATOM 2185 C C . GLN B 1 143 ? -0.332 -25.216 -12.535 1 97.02 143 GLN B C 1
ATOM 2187 O O . GLN B 1 143 ? -1.25 -25.497 -13.309 1 97.02 143 GLN B O 1
ATOM 2192 N N . GLU B 1 144 ? 0.118 -25.972 -11.591 1 97.27 144 GLU B N 1
ATOM 2193 C CA . GLU B 1 144 ? -0.533 -27.258 -11.356 1 97.27 144 GLU B CA 1
ATOM 2194 C C . GLU B 1 144 ? -2.004 -27.074 -10.994 1 97.27 144 GLU B C 1
ATOM 2196 O O . GLU B 1 144 ? -2.873 -27.751 -11.547 1 97.27 144 GLU B O 1
ATOM 2201 N N . MET B 1 145 ? -2.23 -26.169 -10.12 1 96.94 145 MET B N 1
ATOM 2202 C CA . MET B 1 145 ? -3.599 -25.905 -9.686 1 96.94 145 MET B CA 1
ATOM 2203 C C . MET B 1 145 ? -4.462 -25.45 -10.858 1 96.94 145 MET B C 1
ATOM 2205 O O . MET B 1 145 ? -5.644 -25.791 -10.932 1 96.94 145 MET B O 1
ATOM 2209 N N . LEU B 1 146 ? -3.905 -24.724 -11.73 1 96.86 146 LEU B N 1
ATOM 2210 C CA . LEU B 1 146 ? -4.656 -24.099 -12.813 1 96.86 146 LEU B CA 1
ATOM 2211 C C . LEU B 1 146 ? -4.669 -24.989 -14.051 1 96.86 146 LEU B C 1
ATOM 2213 O O . LEU B 1 146 ? -5.422 -24.738 -14.994 1 96.86 146 LEU B O 1
ATOM 2217 N N . GLY B 1 147 ? -3.8 -26.033 -14.061 1 95.65 147 GLY B N 1
ATOM 2218 C CA . GLY B 1 147 ? -3.727 -26.932 -15.201 1 95.65 147 GLY B CA 1
ATOM 2219 C C . GLY B 1 147 ? -3.092 -26.295 -16.423 1 95.65 147 GLY B C 1
ATOM 2220 O O . GLY B 1 147 ? -3.541 -26.519 -17.549 1 95.65 147 GLY B O 1
ATOM 2221 N N . ILE B 1 148 ? -2.122 -25.448 -16.089 1 91.34 148 ILE B N 1
ATOM 2222 C CA . ILE B 1 148 ? -1.455 -24.788 -17.206 1 91.34 148 ILE B CA 1
ATOM 2223 C C . ILE B 1 148 ? 0.015 -25.202 -17.246 1 91.34 148 ILE B C 1
ATOM 2225 O O . ILE B 1 148 ? 0.516 -25.829 -16.309 1 91.34 148 ILE B O 1
ATOM 2229 N N . ALA B 1 149 ? 0.667 -24.965 -18.3 1 81.5 149 ALA B N 1
ATOM 2230 C CA . ALA B 1 149 ? 2.078 -25.307 -18.465 1 81.5 149 ALA B CA 1
ATOM 2231 C C . ALA B 1 149 ? 2.96 -24.438 -17.573 1 81.5 149 ALA B C 1
ATOM 2233 O O . ALA B 1 149 ? 2.696 -23.245 -17.402 1 81.5 149 ALA B O 1
ATOM 2234 N N . ALA B 1 150 ? 3.929 -25.18 -16.983 1 73.25 150 ALA B N 1
ATOM 2235 C CA . ALA B 1 150 ? 4.894 -24.391 -16.222 1 73.25 150 ALA B CA 1
ATOM 2236 C C . ALA B 1 150 ? 5.867 -23.67 -17.15 1 73.25 150 ALA B C 1
ATOM 2238 O O . ALA B 1 150 ? 6.162 -24.152 -18.246 1 73.25 150 ALA B O 1
#

Organism: NCBI:txid303405

Nearest PDB structures (foldseek):
  3rhb-assembly1_A  TM=9.741E-01  e=4.615E-11  Arabidopsis thaliana
  3fza-assembly1_A  TM=9.823E-01  e=7.603E-11  Populus tremula x Populus tremuloides
  2e7p-assembly5_D  TM=9.642E-01  e=1.821E-10  Populus tremula x Populus tremuloides
  7ncw-assembly1_A  TM=9.142E-01  e=1.520E-09  Chlamydomonas reinhardtii
  6sgb-assembly1_Fa  TM=8.738E-01  e=3.996E-04  Trypanosoma brucei brucei

Radius of gyration: 34.73 Å; Cα contacts (8 Å, |Δi|>4): 326; chains: 2; bounding box: 97×60×105 Å